Protein AF-A0A0R3QEK4-F1 (afdb_monomer)

InterPro domains:
  IPR036188 FAD/NAD(P)-binding domain superfamily [G3DSA:3.50.50.60] (6-185)

Secondary structure (DSSP, 8-state):
----PPPTTEEEEEE--SHHHHHHHHHHHHHHHTTSS-TTTEEEEEE-SSSSS-GGG-EEE-TTS-EEESS-------S-HHHHHHHHHH-S-----B---EEE-HHHH--SSGGGGEEESSGGGGGGGS-HHHHHHHHHHHHHTTT-----SSHHHHHHHHH-HHHIIIIIHHHHHHHH-----S-------TTS----------S-TTTS-STTTTTTSPP--HHHHHHHTT--HHHHHHHHHH---B--

Foldseek 3Di:
DPQPDQAAAAEAEAEAQAPVVVVVVVVVVVCCVVVSDPPRRYDYHYDYPDPDGHVQQDWDAAPVGDIGHSDDDAFFDDPDVVVVVVVCVPDVDDDWDFDFDWDFQCVQQVDPPRVLRIATPPVLLRLLSGDPVLSVQQLVQQVVLPPDDQDDDFQLSNCCSHRNPSCSVRPVQVVQVVLQPPPPPDDPPPPRDPPDPDDDDRSRDPDHRNRHHCVVCPPVDDHRPSVSSVVSHPDDPVVVVVVVVVDTDMGD

Sequence (252 aa):
MSSVKVDKGFRLVIIGAGPTAFGMLHRIYSLIAEGIISKEDIQIIVLEKEDEVGGLARSVTDEKGFTWDLGVHVLGVSKYPEFEKVINSVVNKWNKVRRSAKADLAHLFKSDNSCSNYVPYPVQHSIPYFPPSIRQKCINELKDLQGLPVNCSNFAEYSANIFGNTLLDIFIRPYNRKSQETVYTSAANVVIGKESGITVFVSVWTVELEEMNAFWAWNRIPNIDLSSIELHCGRSRQELESDLRSSMACFR

Organism: NCBI:txid42155

Structure (mmCIF, N/CA/C/O backbone):
data_AF-A0A0R3QEK4-F1
#
_entry.id   AF-A0A0R3QEK4-F1
#
loop_
_atom_site.group_PDB
_atom_site.id
_atom_site.type_symbol
_atom_site.label_atom_id
_atom_site.label_alt_id
_atom_site.label_comp_id
_atom_site.label_asym_id
_atom_site.label_entity_id
_atom_site.label_seq_id
_atom_site.pdbx_PDB_ins_code
_atom_site.Cartn_x
_atom_site.Cartn_y
_atom_site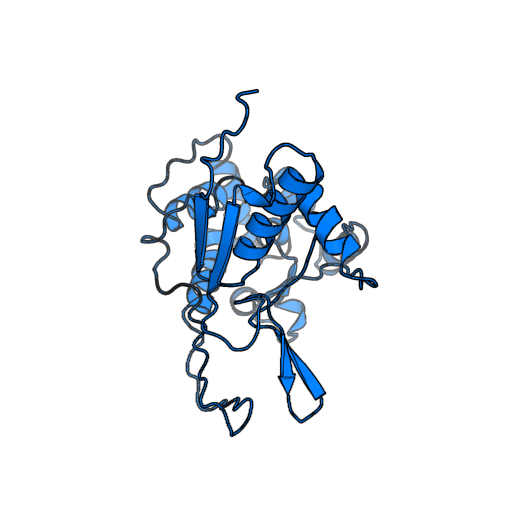.Cartn_z
_atom_site.occupancy
_atom_site.B_iso_or_equiv
_atom_site.auth_seq_id
_atom_site.auth_comp_id
_atom_site.auth_asym_id
_atom_site.auth_atom_id
_atom_site.pdbx_PDB_model_num
ATOM 1 N N . MET A 1 1 ? -1.175 22.839 28.053 1.00 44.53 1 MET A N 1
ATOM 2 C CA . MET A 1 1 ? -2.085 21.853 27.433 1.00 44.53 1 MET A CA 1
ATOM 3 C C . MET A 1 1 ? -3.489 22.208 27.879 1.00 44.53 1 MET A C 1
ATOM 5 O O . MET A 1 1 ? -3.708 22.279 29.081 1.00 44.53 1 MET A O 1
ATOM 9 N N . SER A 1 2 ? -4.394 22.546 26.960 1.00 48.12 2 SER A N 1
ATOM 10 C CA . SER A 1 2 ? -5.804 22.749 27.309 1.00 48.12 2 SER A CA 1
ATOM 11 C C . SER A 1 2 ? -6.338 21.444 27.896 1.00 48.12 2 SER A C 1
ATOM 13 O O . SER A 1 2 ? -6.226 20.406 2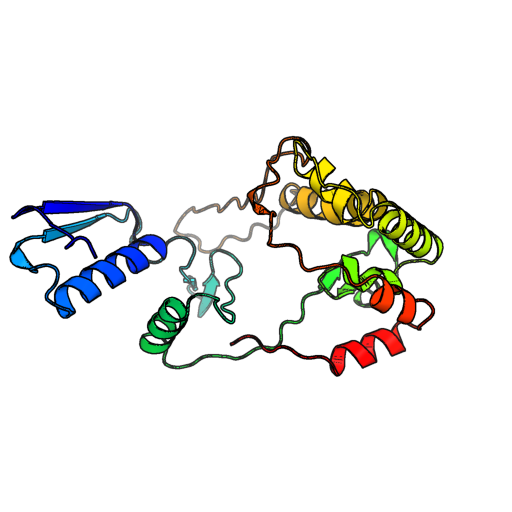7.243 1.00 48.12 2 SER A O 1
ATOM 15 N N . SER A 1 3 ? -6.861 21.472 29.123 1.00 61.31 3 SER A N 1
ATOM 16 C CA . SER A 1 3 ? -7.553 20.313 29.678 1.00 61.31 3 SER A CA 1
ATOM 17 C C . SER A 1 3 ? -8.715 19.975 28.750 1.00 61.31 3 SER A C 1
ATOM 19 O O . SER A 1 3 ? -9.532 20.838 28.431 1.00 61.31 3 SER A O 1
ATOM 21 N N . VAL A 1 4 ? -8.740 18.743 28.244 1.00 66.38 4 VAL A N 1
ATOM 22 C CA . VAL A 1 4 ? -9.884 18.239 27.484 1.00 66.38 4 VAL A CA 1
ATOM 23 C C . VAL A 1 4 ? -11.070 18.269 28.443 1.00 66.38 4 VAL A C 1
ATOM 25 O O . VAL A 1 4 ? -11.090 17.524 29.417 1.00 66.38 4 VAL A O 1
ATOM 28 N N . LYS A 1 5 ? -12.010 19.189 28.223 1.00 70.44 5 LYS A N 1
ATOM 29 C CA . LYS A 1 5 ? -13.249 19.269 28.996 1.00 70.44 5 LYS A CA 1
ATOM 30 C C . LYS A 1 5 ? -14.316 18.497 28.237 1.00 70.44 5 LYS A C 1
ATOM 32 O O . LYS A 1 5 ? -14.636 18.853 27.108 1.00 70.44 5 LYS A O 1
ATOM 37 N N . VAL A 1 6 ? -14.820 17.438 28.854 1.00 75.75 6 VAL A N 1
ATOM 38 C CA . VAL A 1 6 ? -15.997 16.708 28.384 1.00 75.75 6 VAL A CA 1
ATOM 39 C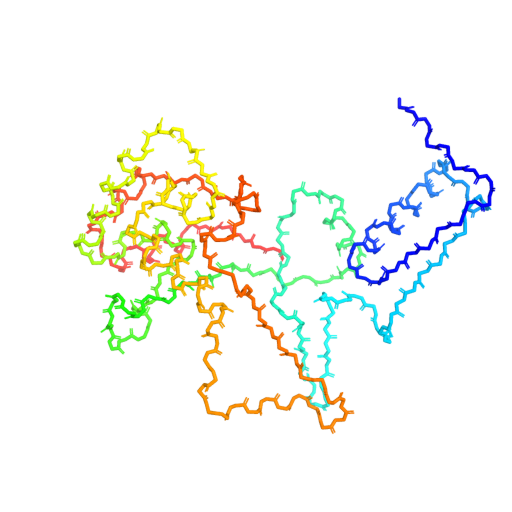 C . VAL A 1 6 ? -17.153 17.127 29.281 1.00 75.75 6 VAL A C 1
ATOM 41 O O . VAL A 1 6 ? -17.014 17.111 30.504 1.00 75.75 6 VAL A O 1
ATOM 44 N N . ASP A 1 7 ? -18.259 17.561 28.684 1.00 81.25 7 ASP A N 1
ATOM 45 C CA . ASP A 1 7 ? -19.457 17.908 29.444 1.00 81.25 7 ASP A CA 1
ATOM 46 C C . ASP A 1 7 ? -20.027 16.660 30.126 1.00 81.25 7 ASP A C 1
ATOM 48 O O . ASP A 1 7 ? -20.001 15.563 29.565 1.00 81.25 7 ASP A O 1
ATOM 52 N N . LYS A 1 8 ? -20.568 16.817 31.337 1.00 79.44 8 LYS A N 1
ATOM 53 C CA . LYS A 1 8 ? -21.165 15.694 32.068 1.00 79.44 8 LYS A CA 1
ATOM 54 C C . LYS A 1 8 ? -22.301 15.064 31.266 1.00 79.44 8 LYS A C 1
ATOM 56 O O . LYS A 1 8 ? -23.247 15.751 30.880 1.00 79.44 8 LYS A O 1
ATOM 61 N N . GLY A 1 9 ? -22.236 13.748 31.077 1.00 82.62 9 GLY A N 1
ATOM 62 C CA . GLY A 1 9 ? -23.232 12.997 30.315 1.00 82.62 9 GLY A CA 1
ATOM 63 C C . GLY A 1 9 ? -23.089 13.155 28.801 1.00 82.62 9 GLY A C 1
ATOM 64 O O . GLY A 1 9 ? -24.075 12.979 28.078 1.00 82.62 9 GLY A O 1
ATOM 65 N N . PHE A 1 10 ? -21.890 13.490 28.314 1.00 91.44 10 PHE A N 1
ATOM 66 C CA . PHE A 1 10 ? -21.585 13.549 26.890 1.00 91.44 10 PHE A CA 1
ATOM 67 C C . PHE A 1 10 ? -21.863 12.198 26.230 1.00 91.44 10 PHE A C 1
ATOM 69 O O . PHE A 1 10 ? -21.391 11.153 26.683 1.00 91.44 10 PHE A O 1
ATOM 76 N N . ARG A 1 11 ? -22.629 12.212 25.137 1.00 94.06 11 ARG A N 1
ATOM 77 C CA . ARG A 1 11 ? -22.993 11.001 24.398 1.00 94.06 11 ARG A CA 1
ATOM 78 C C . ARG A 1 11 ? -22.229 10.958 23.091 1.00 94.06 11 ARG A C 1
ATOM 80 O O . ARG A 1 11 ? -22.417 11.814 22.230 1.00 94.06 11 ARG A O 1
ATOM 87 N N . LEU A 1 12 ? -21.402 9.934 22.940 1.00 94.12 12 LEU A N 1
ATOM 88 C CA . LEU A 1 12 ? -20.651 9.668 21.728 1.00 94.12 12 LEU A CA 1
ATOM 89 C C . LEU A 1 12 ? -21.261 8.470 21.005 1.00 94.12 12 LEU A C 1
ATOM 91 O O . LEU A 1 12 ? -21.286 7.362 21.538 1.00 94.12 12 LEU A O 1
ATOM 95 N N . VAL A 1 13 ? -21.710 8.695 19.775 1.00 97.19 13 VAL A N 1
ATOM 96 C CA . VAL A 1 13 ? -22.120 7.624 18.865 1.00 97.19 13 VAL A CA 1
ATOM 97 C C . VAL A 1 13 ? -21.028 7.439 17.820 1.00 97.19 13 VAL A C 1
ATOM 99 O O . VAL A 1 13 ? -20.684 8.379 17.105 1.00 97.19 13 VAL A O 1
ATOM 102 N N . ILE A 1 14 ? -20.483 6.230 17.742 1.00 97.38 14 ILE A N 1
ATOM 103 C CA . ILE A 1 14 ? -19.493 5.817 16.746 1.00 97.38 14 ILE A CA 1
ATOM 104 C C . ILE A 1 14 ? -20.204 4.908 15.747 1.00 97.38 14 ILE A C 1
ATOM 106 O O . ILE A 1 14 ? -20.797 3.907 16.141 1.00 97.38 14 ILE A O 1
ATOM 110 N N . ILE A 1 15 ? -20.157 5.260 14.464 1.00 97.69 15 ILE A N 1
ATOM 111 C CA . ILE A 1 15 ? -20.754 4.465 13.385 1.00 97.69 15 ILE A CA 1
ATOM 112 C C . ILE A 1 15 ? -19.629 3.735 12.647 1.00 97.69 15 ILE A C 1
ATOM 114 O O . ILE A 1 15 ? -18.711 4.366 12.124 1.00 97.69 15 ILE A O 1
ATOM 118 N N . GLY A 1 16 ? -19.724 2.410 12.612 1.00 97.50 16 GLY A N 1
ATOM 119 C CA . GLY A 1 16 ? -18.705 1.477 12.148 1.00 97.50 16 GLY A CA 1
ATOM 120 C C . GLY A 1 16 ? -17.784 1.003 13.275 1.00 97.50 16 GLY A C 1
ATOM 121 O O . GLY A 1 16 ? -17.399 1.771 14.155 1.00 97.50 16 GLY A O 1
ATOM 122 N N . ALA A 1 17 ? -17.381 -0.263 13.212 1.00 96.94 17 ALA A N 1
ATOM 123 C CA . ALA A 1 17 ? -16.454 -0.930 14.124 1.00 96.94 17 ALA A CA 1
ATOM 124 C C . ALA A 1 17 ? -15.180 -1.404 13.394 1.00 96.94 17 ALA A C 1
ATOM 126 O O . ALA A 1 17 ? -14.657 -2.487 13.647 1.00 96.94 17 ALA A O 1
ATOM 127 N N . GLY A 1 18 ? -14.668 -0.594 12.462 1.00 96.31 18 GLY A N 1
ATOM 128 C CA . GLY A 1 18 ? -13.375 -0.818 11.802 1.00 96.31 18 GLY A CA 1
ATOM 129 C C . GLY A 1 18 ? -12.170 -0.285 12.601 1.00 96.31 18 GLY A C 1
ATOM 130 O O . GLY A 1 18 ? -12.341 0.279 13.687 1.00 96.31 18 GLY A O 1
ATOM 131 N N . PRO A 1 19 ? -10.938 -0.371 12.056 1.00 94.62 19 PRO A N 1
ATOM 132 C CA . PRO A 1 19 ? -9.716 0.070 12.738 1.00 94.62 19 PRO A CA 1
ATOM 133 C C . PRO A 1 19 ? -9.763 1.518 13.244 1.00 94.62 19 PRO A C 1
ATOM 135 O O . PRO A 1 19 ? -9.240 1.819 14.314 1.00 94.62 19 PRO A O 1
ATOM 138 N N . THR A 1 20 ? -10.438 2.415 12.519 1.00 96.06 20 THR A N 1
ATOM 139 C CA . THR A 1 20 ? -10.624 3.814 12.933 1.00 96.06 20 THR A CA 1
ATOM 140 C C . THR A 1 20 ? -11.417 3.933 14.235 1.00 96.06 20 THR A C 1
ATOM 142 O O . THR A 1 20 ? -11.022 4.682 15.129 1.00 96.06 20 THR A O 1
ATOM 145 N N . ALA A 1 21 ? -12.509 3.173 14.368 1.00 96.81 21 ALA A N 1
ATOM 146 C CA . ALA A 1 21 ? -13.333 3.164 15.572 1.00 96.81 21 ALA A CA 1
ATOM 147 C C . ALA A 1 21 ? -12.552 2.604 16.764 1.00 96.81 21 ALA A C 1
ATOM 149 O O . ALA A 1 21 ? -12.542 3.213 17.831 1.00 96.81 21 ALA A O 1
ATOM 150 N N . PHE A 1 22 ? -11.810 1.512 16.564 1.00 94.56 22 PHE A N 1
ATOM 151 C CA . PHE A 1 22 ? -10.938 0.965 17.603 1.00 94.56 22 PHE A CA 1
ATOM 152 C C . PHE A 1 22 ? -9.817 1.924 18.006 1.00 94.56 22 PHE A C 1
ATOM 154 O O . PHE A 1 22 ? -9.511 2.019 19.190 1.00 94.56 22 PHE A O 1
ATOM 161 N N . GLY A 1 23 ? -9.253 2.693 17.071 1.00 94.81 23 GLY A N 1
ATOM 162 C CA . GLY A 1 23 ? -8.293 3.752 17.392 1.00 94.81 23 GLY A CA 1
ATOM 163 C C . GLY A 1 23 ? -8.897 4.850 18.274 1.00 94.81 23 GLY A C 1
ATOM 164 O O . GLY A 1 23 ? -8.282 5.264 19.260 1.00 94.81 23 GLY A O 1
ATOM 165 N N . MET A 1 24 ? -10.123 5.288 17.965 1.00 94.94 24 MET A N 1
ATOM 166 C CA . MET A 1 24 ? -10.861 6.257 18.783 1.00 94.94 24 MET A CA 1
ATOM 167 C C . MET A 1 24 ? -11.163 5.700 20.177 1.00 94.94 24 MET A C 1
ATOM 169 O O . MET A 1 24 ? -10.852 6.351 21.175 1.00 94.94 24 MET A O 1
ATOM 173 N N . LEU A 1 25 ? -11.727 4.492 20.252 1.00 95.19 25 LEU A N 1
ATOM 174 C CA . LEU A 1 25 ? -12.046 3.821 21.511 1.00 95.19 25 LEU A CA 1
ATOM 175 C C . LEU A 1 25 ? -10.794 3.646 22.364 1.00 95.19 25 LEU A C 1
ATOM 177 O O . LEU A 1 25 ? -10.804 4.032 23.530 1.00 95.19 25 LEU A O 1
ATOM 181 N N . HIS A 1 26 ? -9.704 3.147 21.775 1.00 94.50 26 HIS A N 1
ATOM 182 C CA . HIS A 1 26 ? -8.425 3.002 22.459 1.00 94.50 26 HIS A CA 1
ATOM 183 C C . HIS A 1 26 ? -8.005 4.325 23.103 1.00 94.50 26 HIS A C 1
ATOM 185 O O . HIS A 1 26 ? -7.740 4.360 24.302 1.00 94.50 26 HIS A O 1
ATOM 191 N N . ARG A 1 27 ? -8.034 5.435 22.351 1.00 94.06 27 ARG A N 1
ATOM 192 C CA . ARG A 1 27 ? -7.655 6.744 22.894 1.00 94.06 27 ARG A CA 1
ATOM 193 C C . ARG A 1 27 ? -8.577 7.206 24.022 1.00 94.06 27 ARG A C 1
ATOM 195 O O . ARG A 1 27 ? -8.074 7.721 25.017 1.00 94.06 27 ARG A O 1
ATOM 202 N N . ILE A 1 28 ? -9.891 7.034 23.888 1.00 93.69 28 ILE A N 1
ATOM 203 C CA . ILE A 1 28 ? -10.850 7.415 24.935 1.00 93.69 28 ILE A CA 1
ATOM 204 C C . ILE A 1 28 ? -10.594 6.609 26.211 1.00 93.69 28 ILE A C 1
ATOM 206 O O . ILE A 1 28 ? -10.474 7.192 27.286 1.00 93.69 28 ILE A O 1
ATOM 210 N N . TYR A 1 29 ? -10.436 5.290 26.101 1.00 94.00 29 TYR A N 1
ATOM 211 C CA . TYR A 1 29 ? -10.148 4.442 27.255 1.00 94.00 29 TYR A CA 1
ATOM 212 C C . TYR A 1 29 ? -8.779 4.737 27.878 1.00 94.00 29 TYR A C 1
ATOM 214 O O . TYR A 1 29 ? -8.669 4.687 29.101 1.00 94.00 29 TYR A O 1
ATOM 222 N N . SER A 1 30 ? -7.763 5.120 27.092 1.00 93.56 30 SER A N 1
ATOM 223 C CA . SER A 1 30 ? -6.494 5.615 27.648 1.00 93.56 30 SER A CA 1
ATOM 224 C C . SER A 1 30 ? -6.699 6.886 28.474 1.00 93.56 30 SER A C 1
ATOM 226 O O . SER A 1 30 ? -6.198 6.970 29.586 1.00 93.56 30 SER A O 1
ATOM 228 N N . LEU A 1 31 ? -7.480 7.853 27.980 1.00 93.38 31 LEU A N 1
ATOM 229 C CA . LEU A 1 31 ? -7.765 9.098 28.708 1.00 93.38 31 LEU A CA 1
ATOM 230 C C . LEU A 1 31 ? -8.562 8.860 29.997 1.00 93.38 31 LEU A C 1
ATOM 232 O O . LEU A 1 31 ? -8.349 9.562 30.985 1.00 93.38 31 LEU A O 1
ATOM 236 N N . ILE A 1 32 ? -9.457 7.868 29.997 1.00 93.50 32 ILE A N 1
ATOM 237 C CA . ILE A 1 32 ? -10.170 7.436 31.205 1.00 93.50 32 ILE A CA 1
ATOM 238 C C . ILE A 1 32 ? -9.195 6.801 32.202 1.00 93.50 32 ILE A C 1
ATOM 240 O O . ILE A 1 32 ? -9.210 7.147 33.380 1.00 93.50 32 ILE A O 1
ATOM 244 N N . ALA A 1 33 ? -8.311 5.912 31.740 1.00 93.38 33 ALA A N 1
ATOM 245 C CA . ALA A 1 33 ? -7.301 5.277 32.587 1.00 93.38 33 ALA A CA 1
ATOM 246 C C . ALA A 1 33 ? -6.284 6.282 33.162 1.00 93.38 33 ALA A C 1
ATOM 248 O O . ALA A 1 33 ? -5.829 6.120 34.291 1.00 93.38 33 ALA A O 1
ATOM 249 N N . GLU A 1 34 ? -5.960 7.337 32.410 1.00 94.56 34 GLU A N 1
ATOM 250 C CA . GLU A 1 34 ? -5.117 8.460 32.843 1.00 94.56 34 GLU A CA 1
ATOM 251 C C . GLU A 1 34 ? -5.845 9.421 33.810 1.00 94.56 34 GLU A C 1
ATOM 253 O O . GLU A 1 34 ? -5.227 10.350 34.329 1.00 94.56 34 GLU A O 1
ATOM 258 N N . GLY A 1 35 ? -7.147 9.230 34.060 1.00 91.94 35 GLY A N 1
ATOM 259 C CA . GLY A 1 35 ? -7.957 10.091 34.930 1.00 91.94 35 GLY A CA 1
ATOM 260 C C . GLY A 1 35 ? -8.277 11.466 34.333 1.00 91.94 35 GLY A C 1
ATOM 261 O O . GLY A 1 35 ? -8.725 12.358 35.051 1.00 91.94 35 GLY A O 1
ATOM 262 N N . ILE A 1 36 ? -8.047 11.656 33.030 1.00 91.56 36 ILE A N 1
ATOM 263 C CA . ILE A 1 36 ? -8.318 12.916 32.319 1.00 91.56 36 ILE A CA 1
ATOM 264 C C . ILE A 1 36 ? -9.817 13.068 32.041 1.00 91.56 36 ILE A C 1
ATOM 266 O O . ILE A 1 36 ? -10.340 14.180 32.083 1.00 91.56 36 ILE A O 1
ATOM 270 N N . ILE A 1 37 ? -10.504 11.958 31.758 1.00 90.50 37 ILE A N 1
ATOM 271 C CA . ILE A 1 37 ? -11.956 11.899 31.548 1.00 90.50 37 ILE A CA 1
ATOM 272 C C . ILE A 1 37 ? -12.539 10.924 32.574 1.00 90.50 37 ILE A C 1
ATOM 274 O O . ILE A 1 37 ? -12.038 9.812 32.722 1.00 90.50 37 ILE A O 1
ATOM 278 N N . SER A 1 38 ? -13.606 11.311 33.272 1.00 89.56 38 SER A N 1
ATOM 279 C CA . SER A 1 38 ? -14.351 10.378 34.121 1.00 89.56 38 SER A CA 1
ATOM 280 C C . SER A 1 38 ? -15.197 9.446 33.251 1.00 89.56 38 SER A C 1
ATOM 282 O O . SER A 1 38 ? -15.821 9.866 32.275 1.00 89.56 38 SER A O 1
ATOM 284 N N . LYS A 1 39 ? -15.230 8.158 33.607 1.00 88.94 39 LYS A N 1
ATOM 285 C CA . LYS A 1 39 ? -16.040 7.154 32.904 1.00 88.94 39 LYS A CA 1
ATOM 286 C C . LYS A 1 39 ? -17.537 7.469 32.996 1.00 88.94 39 LYS A C 1
ATOM 288 O O . LYS A 1 39 ? -18.294 7.101 32.108 1.00 88.94 39 LYS A O 1
ATOM 293 N N . GLU A 1 40 ? -17.952 8.137 34.065 1.00 90.50 40 GLU A N 1
ATOM 294 C CA . GLU A 1 40 ? -19.331 8.539 34.337 1.00 90.50 40 GLU A CA 1
ATOM 295 C C . GLU A 1 40 ? -19.764 9.742 33.486 1.00 90.50 40 GLU A C 1
ATOM 297 O O . GLU A 1 40 ? -20.954 9.917 33.224 1.00 90.50 40 GLU A O 1
ATOM 302 N N . ASP A 1 41 ? -18.807 10.550 33.024 1.00 89.88 41 ASP A N 1
ATOM 303 C CA . ASP A 1 41 ? -19.074 11.751 32.233 1.00 89.88 41 ASP A CA 1
ATOM 304 C C . ASP A 1 41 ? -19.288 11.452 30.740 1.00 89.88 41 ASP A C 1
ATOM 306 O O . ASP A 1 41 ? -19.800 12.313 30.022 1.00 89.88 41 ASP A O 1
ATOM 310 N N . ILE A 1 42 ? -18.954 10.243 30.270 1.00 92.19 42 ILE A N 1
ATOM 311 C CA . ILE A 1 42 ? -19.077 9.844 28.864 1.00 92.19 42 ILE A CA 1
ATOM 312 C C . ILE A 1 42 ? -19.868 8.543 28.683 1.00 92.19 42 ILE A C 1
ATOM 314 O O . ILE A 1 42 ? -19.543 7.493 29.230 1.00 92.19 42 ILE A O 1
ATOM 318 N N . GLN A 1 43 ? -20.881 8.593 27.821 1.00 93.81 43 GLN A N 1
ATOM 319 C CA . GLN A 1 43 ? -21.613 7.424 27.348 1.00 93.81 43 GLN A CA 1
ATOM 320 C C . GLN A 1 43 ? -21.237 7.145 25.892 1.00 93.81 43 GLN A C 1
ATOM 322 O O . GLN A 1 43 ? -21.434 7.997 25.026 1.00 93.81 43 GLN A O 1
ATOM 327 N N . ILE A 1 44 ? -20.720 5.947 25.614 1.00 95.69 44 ILE A N 1
ATOM 328 C CA . ILE A 1 44 ? -20.267 5.550 24.275 1.00 95.69 44 ILE A CA 1
ATOM 329 C C . ILE A 1 44 ? -21.191 4.465 23.728 1.00 95.69 44 ILE A C 1
ATOM 331 O O . ILE A 1 44 ? -21.439 3.463 24.398 1.00 95.69 44 ILE A O 1
ATOM 335 N N . ILE A 1 45 ? -21.672 4.656 22.503 1.00 97.12 45 ILE A N 1
ATOM 336 C CA . ILE A 1 45 ? -22.412 3.655 21.733 1.00 97.12 45 ILE A CA 1
ATOM 337 C C . ILE A 1 45 ? -21.666 3.442 20.420 1.00 97.12 45 ILE A C 1
ATOM 339 O O . ILE A 1 45 ? -21.377 4.402 19.709 1.00 97.12 45 ILE A O 1
ATOM 343 N N . VAL A 1 46 ? -21.366 2.186 20.097 1.00 97.31 46 VAL A N 1
ATOM 344 C CA . VAL A 1 46 ? -20.796 1.793 18.805 1.00 97.31 46 VAL A CA 1
ATOM 345 C C . VAL A 1 46 ? -21.879 1.065 18.025 1.00 97.31 46 VAL A C 1
ATOM 347 O O . VAL A 1 46 ? -22.496 0.140 18.547 1.00 97.31 46 VAL A O 1
ATOM 350 N N . LEU A 1 47 ? -22.122 1.501 16.795 1.00 97.56 47 LEU A N 1
ATOM 351 C CA . LEU A 1 47 ? -23.090 0.908 15.883 1.00 97.56 47 LEU A CA 1
ATOM 352 C C . LEU A 1 47 ? -22.333 0.315 14.702 1.00 97.56 47 LEU A C 1
ATOM 354 O O . LEU A 1 47 ? -21.736 1.053 13.925 1.00 97.56 47 LEU A O 1
ATOM 358 N N . GLU A 1 48 ? -22.366 -1.002 14.563 1.00 97.00 48 GLU A N 1
ATOM 359 C CA . GLU A 1 48 ? -21.866 -1.717 13.392 1.00 97.00 48 GLU A CA 1
ATOM 360 C C . GLU A 1 48 ? -23.060 -2.366 12.694 1.00 97.00 48 GLU A C 1
ATOM 362 O O . GLU A 1 48 ? -23.983 -2.849 13.349 1.00 97.00 48 GLU A O 1
ATOM 367 N N . LYS A 1 49 ? -23.080 -2.285 11.365 1.00 96.69 49 LYS A N 1
ATOM 368 C CA . LYS A 1 49 ? -24.122 -2.895 10.542 1.00 96.69 49 LYS A CA 1
ATOM 369 C C . LYS A 1 49 ? -23.888 -4.399 10.404 1.00 96.69 49 LYS A C 1
ATOM 371 O O . LYS A 1 49 ? -24.850 -5.150 10.295 1.00 96.69 49 LYS A O 1
ATOM 376 N N . GLU A 1 50 ? -22.625 -4.795 10.331 1.00 93.69 50 GLU A N 1
ATOM 377 C CA . GLU A 1 50 ? -22.191 -6.175 10.151 1.00 93.69 50 GLU A CA 1
ATOM 378 C C . GLU A 1 50 ? -22.214 -6.956 11.477 1.00 93.69 50 GLU A C 1
ATOM 380 O O . GLU A 1 50 ? -22.083 -6.380 12.555 1.00 93.69 50 GLU A O 1
ATOM 385 N N . ASP A 1 51 ? -22.315 -8.285 11.403 1.00 91.88 51 ASP A N 1
ATOM 386 C CA . ASP A 1 51 ? -22.294 -9.144 12.600 1.00 91.88 51 ASP A CA 1
ATOM 387 C C . ASP A 1 51 ? -20.897 -9.241 13.242 1.00 91.88 51 ASP A C 1
ATOM 389 O O . ASP A 1 51 ? -20.754 -9.610 14.409 1.00 91.88 51 ASP A O 1
ATOM 393 N N . GLU A 1 52 ? -19.857 -8.883 12.486 1.00 91.00 52 GLU A N 1
ATOM 394 C CA . GLU A 1 52 ? -18.463 -8.931 12.914 1.00 91.00 52 GLU A CA 1
ATOM 395 C C . GLU A 1 52 ? -17.777 -7.569 12.803 1.00 91.00 52 GLU A C 1
ATOM 397 O O . GLU A 1 52 ? -17.939 -6.821 11.834 1.00 91.00 52 GLU A O 1
ATOM 402 N N . VAL A 1 53 ? -16.932 -7.286 13.792 1.00 94.81 53 VAL A N 1
ATOM 403 C CA . VAL A 1 53 ? -16.089 -6.089 13.834 1.00 94.81 53 VAL A CA 1
ATOM 404 C C . VAL A 1 53 ? -14.868 -6.225 12.916 1.00 94.81 53 VAL A C 1
ATOM 406 O O . VAL A 1 53 ? -14.485 -7.314 12.502 1.00 94.81 53 VAL A O 1
ATOM 409 N N . GLY A 1 54 ? -14.207 -5.104 12.627 1.00 92.44 54 GLY A N 1
ATOM 410 C CA . GLY A 1 54 ? -12.968 -5.054 11.842 1.00 92.44 54 GLY A CA 1
ATOM 411 C C . GLY A 1 54 ? -13.130 -4.408 10.467 1.00 92.44 54 GLY A C 1
ATOM 412 O O . GLY A 1 54 ? -12.143 -3.946 9.894 1.00 92.44 54 GLY A O 1
ATOM 413 N N . GLY A 1 55 ? -14.359 -4.269 9.961 1.00 93.25 55 GLY A N 1
ATOM 414 C CA . GLY A 1 55 ? -14.627 -3.639 8.665 1.00 93.25 55 GLY A CA 1
ATOM 415 C C . GLY A 1 55 ? -13.808 -4.286 7.542 1.00 93.25 55 GLY A C 1
ATOM 416 O O . GLY A 1 55 ? -13.748 -5.506 7.442 1.00 93.25 55 GLY A O 1
ATOM 417 N N . LEU A 1 56 ? -13.122 -3.480 6.725 1.00 92.44 56 LEU A N 1
ATOM 418 C CA . LEU A 1 56 ? -12.246 -3.991 5.657 1.00 92.44 56 LEU A CA 1
ATOM 419 C C . LEU A 1 56 ? -10.997 -4.729 6.166 1.00 92.44 56 LEU A C 1
ATOM 421 O O . LEU A 1 56 ? -10.364 -5.420 5.386 1.00 92.44 56 LEU A O 1
ATOM 425 N N . ALA A 1 57 ? -10.650 -4.615 7.449 1.00 93.19 57 ALA A N 1
ATOM 426 C CA . ALA A 1 57 ? -9.506 -5.306 8.043 1.00 93.19 57 ALA A CA 1
ATOM 427 C C . ALA A 1 57 ? -9.887 -6.650 8.695 1.00 93.19 57 ALA A C 1
ATOM 429 O O . ALA A 1 57 ? -9.113 -7.172 9.498 1.00 93.19 57 ALA A O 1
ATOM 430 N N . ARG A 1 58 ? -11.086 -7.181 8.413 1.00 91.50 58 ARG A N 1
ATOM 431 C CA . ARG A 1 58 ? -11.530 -8.488 8.916 1.00 91.50 58 ARG A CA 1
ATOM 432 C C . ARG A 1 58 ? -11.065 -9.636 8.020 1.00 91.50 58 ARG A C 1
ATOM 434 O O . ARG A 1 58 ? -10.806 -9.446 6.827 1.00 91.50 58 ARG A O 1
ATOM 441 N N . SER A 1 59 ? -11.070 -10.826 8.606 1.00 91.69 59 SER A N 1
ATOM 442 C CA . SER A 1 59 ? -10.824 -12.096 7.926 1.00 91.69 59 SER A CA 1
ATOM 443 C C . SER A 1 59 ? -12.044 -13.002 8.072 1.00 91.69 59 SER A C 1
ATOM 445 O O . SER A 1 59 ? -12.691 -12.991 9.113 1.00 91.69 59 SER A O 1
ATOM 447 N N . VAL A 1 60 ? -12.334 -13.814 7.059 1.00 91.56 60 VAL A N 1
ATOM 448 C CA . VAL A 1 60 ? -13.436 -14.787 7.047 1.00 91.56 60 VAL A CA 1
ATOM 449 C C . VAL A 1 60 ? -12.859 -16.172 6.789 1.00 91.56 60 VAL A C 1
ATOM 451 O O . VAL A 1 60 ? -12.103 -16.354 5.838 1.00 91.56 60 VAL A O 1
ATOM 454 N N . THR A 1 61 ? -13.213 -17.154 7.616 1.00 94.00 61 THR A N 1
ATOM 455 C CA . THR A 1 61 ? -12.822 -18.554 7.389 1.00 94.00 61 THR A CA 1
ATOM 456 C C . THR A 1 61 ? -13.981 -19.314 6.762 1.00 94.00 61 THR A C 1
ATOM 458 O O . THR A 1 61 ? -15.084 -19.305 7.302 1.00 94.00 61 THR A O 1
ATOM 461 N N . ASP A 1 62 ? -13.743 -19.952 5.617 1.00 93.25 62 ASP A N 1
ATOM 462 C CA . ASP A 1 62 ? -14.765 -20.735 4.924 1.00 93.25 62 ASP A CA 1
ATOM 463 C C . ASP A 1 62 ? -14.975 -22.129 5.541 1.00 93.25 62 ASP A C 1
ATOM 465 O O . ASP A 1 62 ? -14.207 -22.602 6.380 1.00 93.25 62 ASP A O 1
ATOM 469 N N . GLU A 1 63 ? -16.027 -22.816 5.093 1.00 95.56 63 GLU A N 1
ATOM 470 C CA . GLU A 1 63 ? -16.400 -24.167 5.542 1.00 95.56 63 GLU A CA 1
ATOM 471 C C . GLU A 1 63 ? -15.314 -25.234 5.301 1.00 95.56 63 GLU A C 1
ATOM 473 O O . GLU A 1 63 ? -15.357 -26.313 5.892 1.00 95.56 63 GLU A O 1
ATOM 478 N N . LYS A 1 64 ? -14.330 -24.948 4.438 1.00 96.31 64 LYS A N 1
ATOM 479 C CA . LYS A 1 64 ? -13.199 -25.833 4.129 1.00 96.31 64 LYS A CA 1
ATOM 480 C C . LYS A 1 64 ? -11.954 -25.496 4.952 1.00 96.31 64 LYS A C 1
ATOM 482 O O . LYS A 1 64 ? -10.943 -26.183 4.815 1.00 96.31 64 LYS A O 1
ATOM 487 N N . GLY A 1 65 ? -12.023 -24.479 5.810 1.00 96.25 65 GLY A N 1
ATOM 488 C CA . GLY A 1 65 ? -10.944 -24.062 6.699 1.00 96.25 65 GLY A CA 1
ATOM 489 C C . GLY A 1 65 ? -9.940 -23.093 6.073 1.00 96.25 65 GLY A C 1
ATOM 490 O O . GLY A 1 65 ? -8.875 -22.892 6.657 1.00 96.25 65 GLY A O 1
ATOM 491 N N . PHE A 1 66 ? -10.234 -22.490 4.916 1.00 95.50 66 PHE A N 1
ATOM 492 C CA . PHE A 1 66 ? -9.393 -21.427 4.356 1.00 95.50 66 PHE A CA 1
ATOM 493 C C . PHE A 1 66 ? -9.796 -20.071 4.926 1.00 95.50 66 PHE A C 1
ATOM 495 O O . PHE A 1 66 ? -10.973 -19.719 4.926 1.00 95.50 66 PHE A O 1
ATOM 502 N N . THR A 1 67 ? -8.810 -19.295 5.374 1.00 93.88 67 THR A N 1
ATOM 503 C CA . THR A 1 67 ? -9.010 -17.928 5.867 1.00 93.88 67 THR A CA 1
ATOM 504 C C . THR A 1 67 ? -8.711 -16.912 4.769 1.00 93.88 67 THR A C 1
ATOM 506 O O . THR A 1 67 ? -7.651 -16.952 4.141 1.00 93.88 67 THR A O 1
ATOM 509 N N . TRP A 1 68 ? -9.642 -15.985 4.572 1.00 92.50 68 TRP A N 1
ATOM 510 C CA . TRP A 1 68 ? -9.630 -14.959 3.539 1.00 92.50 68 TRP A CA 1
ATOM 511 C C . TRP A 1 68 ? -9.690 -13.570 4.166 1.00 92.50 68 TRP A C 1
ATOM 513 O O . TRP A 1 68 ? -10.590 -13.289 4.950 1.00 92.50 68 TRP A O 1
ATOM 523 N N . ASP A 1 69 ? -8.789 -12.681 3.767 1.00 90.81 69 ASP A N 1
ATOM 524 C CA . ASP A 1 69 ? -8.873 -11.259 4.108 1.00 90.81 69 ASP A CA 1
ATOM 525 C C . ASP A 1 69 ? -9.639 -10.487 3.027 1.00 90.81 69 ASP A C 1
ATOM 527 O O . ASP A 1 69 ? -9.627 -10.852 1.845 1.00 90.81 69 ASP A O 1
ATOM 531 N N . LEU A 1 70 ? -10.252 -9.361 3.403 1.00 87.44 70 LEU A N 1
ATOM 532 C CA . LEU A 1 70 ? -10.886 -8.434 2.456 1.00 87.44 70 LEU A CA 1
ATOM 533 C C . LEU A 1 70 ? -9.849 -7.529 1.767 1.00 87.44 70 LEU A C 1
ATOM 535 O O . LEU A 1 70 ? -9.841 -6.309 1.924 1.00 87.44 70 LEU A O 1
ATOM 539 N N . GLY A 1 71 ? -8.952 -8.148 1.001 1.00 80.69 71 GLY A N 1
ATOM 540 C CA . GLY A 1 71 ? -7.784 -7.511 0.392 1.00 80.69 71 GLY A CA 1
ATOM 541 C C . GLY A 1 71 ? -6.480 -7.936 1.066 1.00 80.69 71 GLY A C 1
ATOM 542 O O . GLY A 1 71 ? -6.466 -8.747 1.985 1.00 80.69 71 GLY A O 1
ATOM 543 N N . VAL A 1 72 ? -5.353 -7.405 0.591 1.00 80.56 72 VAL A N 1
ATOM 544 C CA . VAL A 1 72 ? -4.034 -7.779 1.121 1.00 80.56 72 VAL A CA 1
ATOM 545 C C . VAL A 1 72 ? -3.669 -6.877 2.297 1.00 80.56 72 VAL A C 1
ATOM 547 O O . VAL A 1 72 ? -3.341 -5.705 2.103 1.00 80.56 72 VAL A O 1
ATOM 550 N N . HIS A 1 73 ? -3.660 -7.439 3.505 1.00 87.19 73 HIS A N 1
ATOM 551 C CA . HIS A 1 73 ? -3.236 -6.750 4.720 1.00 87.19 73 HIS A CA 1
ATOM 552 C C . HIS A 1 73 ? -1.852 -7.236 5.154 1.00 87.19 73 HIS A C 1
ATOM 554 O O . HIS A 1 73 ? -1.634 -8.411 5.429 1.00 87.19 73 HIS A O 1
ATOM 560 N N . VAL A 1 74 ? -0.890 -6.316 5.215 1.00 86.06 74 VAL A N 1
ATOM 561 C CA . VAL A 1 74 ? 0.451 -6.575 5.754 1.00 86.06 74 VAL A CA 1
ATOM 562 C C . VAL A 1 74 ? 0.794 -5.432 6.690 1.00 86.06 74 VAL A C 1
ATOM 564 O O . VAL A 1 74 ? 0.730 -4.265 6.294 1.00 86.06 74 VAL A O 1
ATOM 567 N N . LEU A 1 75 ? 1.166 -5.755 7.927 1.00 85.00 75 LEU A N 1
ATOM 568 C CA . LEU A 1 75 ? 1.665 -4.757 8.859 1.00 85.00 75 LEU A CA 1
ATOM 569 C C . LEU A 1 75 ? 3.169 -4.591 8.683 1.00 85.00 75 LEU A C 1
ATOM 571 O O . LEU A 1 75 ? 3.914 -5.532 8.440 1.00 85.00 75 LEU A O 1
ATOM 575 N N . GLY A 1 76 ? 3.612 -3.344 8.748 1.00 77.69 76 GLY A N 1
ATOM 576 C CA . GLY A 1 76 ? 5.021 -3.007 8.709 1.00 77.69 76 GLY A CA 1
ATOM 577 C C . GLY A 1 76 ? 5.453 -2.238 9.932 1.00 77.69 76 GLY A C 1
ATOM 578 O O . GLY A 1 76 ? 4.692 -2.072 10.882 1.00 77.69 76 GLY A O 1
ATOM 579 N N . VAL A 1 77 ? 6.679 -1.723 9.874 1.00 77.06 77 VAL A N 1
ATOM 580 C CA . VAL A 1 77 ? 7.101 -0.694 10.823 1.00 77.06 77 VAL A CA 1
ATOM 581 C C . VAL A 1 77 ? 6.199 0.518 10.622 1.00 77.06 77 VAL A C 1
ATOM 583 O O . VAL A 1 77 ? 6.089 1.051 9.514 1.00 77.06 77 VAL A O 1
ATOM 586 N N . SER A 1 78 ? 5.527 0.930 11.687 1.00 83.75 78 SER A N 1
ATOM 587 C CA . SER A 1 78 ? 4.652 2.089 11.679 1.00 83.75 78 SER A CA 1
ATOM 588 C C . SER A 1 78 ? 5.426 3.309 12.152 1.00 83.75 78 SER A C 1
ATOM 590 O O . SER A 1 78 ? 6.167 3.269 13.129 1.00 83.75 78 SER A O 1
ATOM 592 N N . LYS A 1 79 ? 5.182 4.454 11.511 1.00 85.06 79 LYS A N 1
ATOM 593 C CA . LYS A 1 79 ? 5.658 5.753 12.013 1.00 85.06 79 LYS A CA 1
ATOM 594 C C . LYS A 1 79 ? 4.939 6.204 13.292 1.00 85.06 79 LYS A C 1
ATOM 596 O O . LYS A 1 79 ? 5.282 7.242 13.848 1.00 85.06 79 LYS A O 1
ATOM 601 N N . TYR A 1 80 ? 3.925 5.455 13.727 1.00 89.00 80 TYR A N 1
ATOM 602 C CA . TYR A 1 80 ? 3.151 5.703 14.935 1.00 89.00 80 TYR A CA 1
ATOM 603 C C . TYR A 1 80 ? 3.455 4.602 15.961 1.00 89.00 80 TYR A C 1
ATOM 605 O O . TYR A 1 80 ? 2.845 3.533 15.892 1.00 89.00 80 TYR A O 1
ATOM 613 N N . PRO A 1 81 ? 4.362 4.844 16.926 1.00 90.44 81 PRO A N 1
ATOM 614 C CA . PRO A 1 81 ? 4.746 3.839 17.919 1.00 90.44 81 PRO A CA 1
ATOM 615 C C . PRO A 1 81 ? 3.563 3.309 18.730 1.00 90.44 81 PRO A C 1
ATOM 617 O O . PRO A 1 81 ? 3.524 2.130 19.067 1.00 90.44 81 PRO A O 1
ATOM 620 N N . GLU A 1 82 ? 2.568 4.161 18.993 1.00 90.19 82 GLU A N 1
ATOM 621 C CA . GLU A 1 82 ? 1.358 3.764 19.714 1.00 90.19 82 GLU A CA 1
ATOM 622 C C . GLU A 1 82 ? 0.570 2.689 18.959 1.00 90.19 82 GLU A C 1
ATOM 624 O O . GLU A 1 82 ? 0.106 1.730 19.563 1.00 90.19 82 GLU A O 1
ATOM 629 N N . PHE A 1 83 ? 0.490 2.780 17.627 1.00 91.25 83 PHE A N 1
ATOM 630 C CA . PHE A 1 83 ? -0.148 1.742 16.819 1.00 91.25 83 PHE A CA 1
ATOM 631 C C . PHE A 1 83 ? 0.578 0.400 16.965 1.00 91.25 83 PHE A C 1
ATOM 633 O O . PHE A 1 83 ? -0.068 -0.620 17.192 1.00 91.25 83 PHE A O 1
ATOM 640 N N . GLU A 1 84 ? 1.917 0.390 16.895 1.00 89.94 84 GLU A N 1
ATOM 641 C CA . GLU A 1 84 ? 2.679 -0.848 17.105 1.00 89.94 84 GLU A CA 1
ATOM 642 C C . GLU A 1 84 ? 2.462 -1.405 18.509 1.00 89.94 84 GLU A C 1
ATOM 644 O O . GLU A 1 84 ? 2.303 -2.612 18.671 1.00 89.94 84 GLU A O 1
ATOM 649 N N . LYS A 1 85 ? 2.457 -0.544 19.527 1.00 90.50 85 LYS A N 1
ATOM 650 C CA . LYS A 1 85 ? 2.261 -0.954 20.916 1.00 90.50 85 LYS A CA 1
ATOM 651 C C . LYS A 1 85 ? 0.906 -1.632 21.111 1.00 90.50 85 LYS A C 1
ATOM 653 O O . LYS A 1 85 ? 0.860 -2.702 21.709 1.00 90.50 85 LYS A O 1
ATOM 658 N N . VAL A 1 86 ? -0.165 -1.041 20.581 1.00 91.88 86 VAL A N 1
ATOM 659 C CA . VAL A 1 86 ? -1.523 -1.598 20.663 1.00 91.88 86 VAL A CA 1
ATOM 660 C C . VAL A 1 86 ? -1.617 -2.923 19.922 1.00 91.88 86 VAL A C 1
ATOM 662 O O . VAL A 1 86 ? -2.089 -3.909 20.469 1.00 91.88 86 VAL A O 1
ATOM 665 N N . ILE A 1 87 ? -1.126 -2.985 18.688 1.00 90.94 87 ILE A N 1
ATOM 666 C CA . ILE A 1 87 ? -1.204 -4.208 17.887 1.00 90.94 87 ILE A CA 1
ATOM 667 C C . ILE A 1 87 ? -0.391 -5.353 18.517 1.00 90.94 87 ILE A C 1
ATOM 669 O O . ILE A 1 87 ? -0.844 -6.497 18.545 1.00 90.94 87 ILE A O 1
ATOM 673 N N . ASN A 1 88 ? 0.780 -5.058 19.083 1.00 90.50 88 ASN A N 1
ATOM 674 C CA . ASN A 1 88 ? 1.602 -6.059 19.765 1.00 90.50 88 ASN A CA 1
ATOM 675 C C . ASN A 1 88 ? 1.066 -6.462 21.145 1.00 90.50 88 ASN A C 1
ATOM 677 O O . ASN A 1 88 ? 1.477 -7.502 21.651 1.00 90.50 88 ASN A O 1
ATOM 681 N N . SER A 1 89 ? 0.180 -5.677 21.767 1.00 91.62 89 SER A N 1
ATOM 682 C CA . SER A 1 89 ? -0.457 -6.081 23.027 1.00 91.62 89 SER A CA 1
ATOM 683 C C . SER A 1 89 ? -1.617 -7.054 22.816 1.00 91.62 89 SER A C 1
ATOM 685 O O . SER A 1 89 ? -1.947 -7.799 23.736 1.00 91.62 89 SER A O 1
ATOM 687 N N . VAL A 1 90 ? -2.217 -7.068 21.619 1.00 91.25 90 VAL A N 1
ATOM 688 C CA . VAL A 1 90 ? -3.368 -7.926 21.290 1.00 91.25 90 VAL A CA 1
ATOM 689 C C . VAL A 1 90 ? -2.996 -9.168 20.475 1.00 91.25 90 VAL A C 1
ATOM 691 O O . VAL A 1 90 ? -3.707 -10.168 20.535 1.00 91.25 90 VAL A O 1
ATOM 694 N N . VAL A 1 91 ? -1.885 -9.144 19.729 1.00 91.38 91 VAL A N 1
ATOM 695 C CA . VAL A 1 91 ? -1.417 -10.285 18.924 1.00 91.38 91 VAL A CA 1
ATOM 696 C C . VAL A 1 91 ? -0.203 -10.942 19.572 1.00 91.38 91 VAL A C 1
ATOM 698 O O . VAL A 1 91 ? 0.880 -10.367 19.645 1.00 91.38 91 VAL A O 1
ATOM 701 N N . ASN A 1 92 ? -0.369 -12.205 19.968 1.00 90.44 92 ASN A N 1
ATOM 702 C CA . ASN A 1 92 ? 0.660 -12.974 20.676 1.00 90.44 92 ASN A CA 1
ATOM 703 C C . ASN A 1 92 ? 1.820 -13.442 19.782 1.00 90.44 92 ASN A C 1
ATOM 705 O O . ASN A 1 92 ? 2.910 -13.727 20.279 1.00 90.44 92 ASN A O 1
ATOM 709 N N . LYS A 1 93 ? 1.592 -13.585 18.471 1.00 92.62 93 LYS A N 1
ATOM 710 C CA . LYS A 1 93 ? 2.580 -14.134 17.535 1.00 92.62 93 LYS A CA 1
ATOM 711 C C . LYS A 1 93 ? 2.513 -13.439 16.181 1.00 92.62 93 LYS A C 1
ATOM 713 O O . LYS A 1 93 ? 1.457 -13.391 15.562 1.00 92.62 93 LYS A O 1
ATOM 718 N N . TRP A 1 94 ? 3.680 -13.013 15.702 1.00 89.44 94 TRP A N 1
ATOM 719 C CA . TRP A 1 94 ? 3.873 -12.409 14.384 1.00 89.44 94 TRP A CA 1
ATOM 720 C C . TRP A 1 94 ? 4.749 -13.280 13.493 1.00 89.44 94 TRP A C 1
ATOM 722 O O . TRP A 1 94 ? 5.773 -13.809 13.937 1.00 89.44 94 TRP A O 1
ATOM 732 N N . ASN A 1 95 ? 4.366 -13.383 12.221 1.00 88.94 95 ASN A N 1
ATOM 733 C CA . ASN A 1 95 ? 5.197 -13.971 11.180 1.00 88.94 95 ASN A CA 1
ATOM 734 C C . ASN A 1 95 ? 5.934 -12.851 10.446 1.00 88.94 95 ASN A C 1
ATOM 736 O O . ASN A 1 95 ? 5.372 -12.195 9.574 1.00 88.94 95 ASN A O 1
ATOM 740 N N . LYS A 1 96 ? 7.216 -12.682 10.770 1.00 84.12 96 LYS A N 1
ATOM 741 C CA . LYS A 1 96 ? 8.057 -11.673 10.126 1.00 84.12 96 LYS A CA 1
ATOM 742 C C . LYS A 1 96 ? 8.480 -12.160 8.751 1.00 84.12 96 LYS A C 1
ATOM 744 O O . LYS A 1 96 ? 9.236 -13.127 8.641 1.00 84.12 96 LYS A O 1
ATOM 749 N N . VAL A 1 97 ? 8.015 -11.483 7.708 1.00 81.62 97 VAL A N 1
ATOM 750 C CA . VAL A 1 97 ? 8.316 -11.843 6.321 1.00 81.62 97 VAL A CA 1
ATOM 751 C C . VAL A 1 97 ? 9.145 -10.769 5.629 1.00 81.62 97 VAL A C 1
ATOM 753 O O . VAL A 1 97 ? 8.958 -9.561 5.801 1.00 81.62 97 VAL A O 1
ATOM 756 N N . ARG A 1 98 ? 10.081 -11.216 4.790 1.00 78.44 98 ARG A N 1
ATOM 757 C CA . ARG A 1 98 ? 10.761 -10.326 3.850 1.00 78.44 98 ARG A CA 1
ATOM 758 C C . ARG A 1 98 ? 9.760 -9.934 2.768 1.00 78.44 98 ARG A C 1
ATOM 760 O O . ARG A 1 98 ? 9.208 -10.806 2.099 1.00 78.44 98 ARG A O 1
ATOM 767 N N . ARG A 1 99 ? 9.581 -8.632 2.530 1.00 78.00 99 ARG A N 1
ATOM 768 C CA . ARG A 1 99 ? 8.804 -8.186 1.369 1.00 78.00 99 ARG A CA 1
ATOM 769 C C . ARG A 1 99 ? 9.542 -8.575 0.096 1.00 78.00 99 ARG A C 1
ATOM 771 O O . ARG A 1 99 ? 10.653 -8.117 -0.156 1.00 78.00 99 ARG A O 1
ATOM 778 N N . SER A 1 100 ? 8.881 -9.391 -0.709 1.00 83.12 100 SER A N 1
ATOM 779 C CA . SER A 1 100 ? 9.281 -9.722 -2.069 1.00 83.12 100 SER A CA 1
ATOM 780 C C . SER A 1 100 ? 8.135 -9.315 -2.982 1.00 83.12 100 SER A C 1
ATOM 782 O O . SER A 1 100 ? 7.201 -10.077 -3.207 1.00 83.12 100 SER A O 1
ATOM 784 N N . ALA A 1 101 ? 8.166 -8.061 -3.426 1.00 85.38 101 ALA A N 1
ATOM 785 C CA . ALA A 1 101 ? 7.178 -7.517 -4.345 1.00 85.38 101 ALA A CA 1
ATOM 786 C C . ALA A 1 101 ? 7.842 -7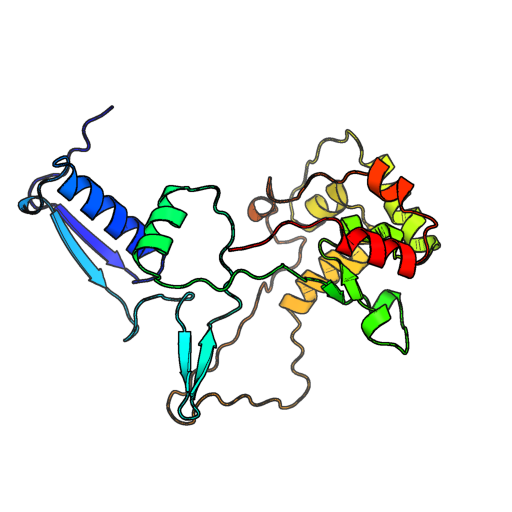.298 -5.704 1.00 85.38 101 ALA A C 1
ATOM 788 O O . ALA A 1 101 ? 8.932 -6.725 -5.781 1.00 85.38 101 ALA A O 1
ATOM 789 N N . LYS A 1 102 ? 7.181 -7.753 -6.767 1.00 89.88 102 LYS A N 1
ATOM 790 C CA . LYS A 1 102 ? 7.630 -7.576 -8.145 1.00 89.88 102 LYS A CA 1
ATOM 791 C C . LYS A 1 102 ? 6.491 -7.027 -8.995 1.00 89.88 102 LYS A C 1
ATOM 793 O O . LYS A 1 102 ? 5.336 -7.371 -8.766 1.00 89.88 102 LYS A O 1
ATOM 798 N N . ALA A 1 103 ? 6.827 -6.189 -9.964 1.00 90.06 103 ALA A N 1
ATOM 799 C CA . ALA A 1 103 ? 5.908 -5.727 -10.989 1.00 90.06 103 ALA A CA 1
ATOM 800 C C . ALA A 1 103 ? 6.046 -6.598 -12.235 1.00 90.06 103 ALA A C 1
ATOM 802 O O . ALA A 1 103 ? 7.160 -6.911 -12.650 1.00 90.06 103 ALA A O 1
ATOM 803 N N . ASP A 1 104 ? 4.913 -6.976 -12.815 1.00 90.75 104 ASP A N 1
ATOM 804 C CA . ASP A 1 104 ? 4.861 -7.656 -14.103 1.00 90.75 104 ASP A CA 1
ATOM 805 C C . ASP A 1 104 ? 4.967 -6.629 -15.237 1.00 90.75 104 ASP A C 1
ATOM 807 O O . ASP A 1 104 ? 4.119 -5.745 -15.364 1.00 90.75 104 ASP A O 1
ATOM 811 N N . LEU A 1 105 ? 6.010 -6.757 -16.054 1.00 92.25 105 LEU A N 1
ATOM 812 C CA . LEU A 1 105 ? 6.256 -5.954 -17.248 1.00 92.25 105 LEU A CA 1
ATOM 813 C C . LEU A 1 105 ? 6.369 -6.853 -18.491 1.00 92.25 105 LEU A C 1
ATOM 815 O O . LEU A 1 105 ? 7.161 -6.582 -19.396 1.00 92.25 105 LEU A O 1
ATOM 819 N N . ALA A 1 106 ? 5.575 -7.926 -18.571 1.00 90.12 106 ALA A N 1
ATOM 820 C CA . ALA A 1 106 ? 5.570 -8.846 -19.713 1.00 90.12 106 ALA A CA 1
ATOM 821 C C . ALA A 1 106 ? 5.367 -8.150 -21.066 1.00 90.12 106 ALA A C 1
ATOM 823 O O . ALA A 1 106 ? 5.962 -8.562 -22.058 1.00 90.12 106 ALA A O 1
ATOM 824 N N . HIS A 1 107 ? 4.596 -7.060 -21.114 1.00 89.56 107 HIS A N 1
ATOM 825 C CA . HIS A 1 107 ? 4.405 -6.274 -22.337 1.00 89.56 107 HIS A CA 1
ATOM 826 C C . HIS A 1 107 ? 5.711 -5.633 -22.852 1.00 89.56 107 HIS A C 1
ATOM 828 O O . HIS A 1 107 ? 5.851 -5.413 -24.057 1.00 89.56 107 HIS A O 1
ATOM 834 N N . LEU A 1 108 ? 6.661 -5.355 -21.952 1.00 90.75 108 LEU A N 1
ATOM 835 C CA . LEU A 1 108 ? 7.957 -4.750 -22.249 1.00 90.75 108 LEU A CA 1
ATOM 836 C C . LEU A 1 108 ? 9.014 -5.809 -22.582 1.00 90.75 108 LEU A C 1
ATOM 838 O O . LEU A 1 108 ? 9.762 -5.648 -23.543 1.00 90.75 108 LEU A O 1
ATOM 842 N N . PHE A 1 109 ? 9.079 -6.881 -21.788 1.00 90.75 109 PHE A N 1
ATOM 843 C CA . PHE A 1 109 ? 10.121 -7.905 -21.909 1.00 90.75 109 PHE A CA 1
ATOM 844 C C . PHE A 1 109 ? 9.792 -9.017 -22.903 1.00 90.75 109 PHE A C 1
ATOM 846 O O . PHE A 1 109 ? 10.706 -9.521 -23.550 1.00 90.75 109 PHE A O 1
ATOM 853 N N . LYS A 1 110 ? 8.511 -9.395 -23.026 1.00 89.19 110 LYS A N 1
ATOM 854 C CA . LYS A 1 110 ? 8.007 -10.448 -23.925 1.00 89.19 110 LYS A CA 1
ATOM 855 C C . LYS A 1 110 ? 8.837 -11.740 -23.883 1.00 89.19 110 LYS A C 1
ATOM 857 O O . LYS A 1 110 ? 9.072 -12.361 -24.913 1.00 89.19 110 LYS A O 1
ATOM 862 N N . SER A 1 111 ? 9.323 -12.118 -22.702 1.00 87.94 111 SER A N 1
ATOM 863 C CA . SER A 1 111 ? 10.132 -13.322 -22.536 1.00 87.94 111 SER A CA 1
ATOM 864 C C . SER A 1 111 ? 9.247 -14.557 -22.398 1.00 87.94 111 SER A C 1
ATOM 866 O O . SER A 1 111 ? 8.272 -14.530 -21.643 1.00 87.94 111 SER A O 1
ATOM 868 N N . ASP A 1 112 ? 9.651 -15.652 -23.045 1.00 90.56 112 ASP A N 1
ATOM 869 C CA . ASP A 1 112 ? 9.049 -16.980 -22.861 1.00 90.56 112 ASP A CA 1
ATOM 870 C C . ASP A 1 112 ? 9.239 -17.504 -21.427 1.00 90.56 112 ASP A C 1
ATOM 872 O O . ASP A 1 112 ? 8.434 -18.285 -20.921 1.00 90.56 112 ASP A O 1
ATOM 876 N N . ASN A 1 113 ? 10.282 -17.041 -20.727 1.00 89.00 113 ASN A N 1
ATOM 877 C CA . ASN A 1 113 ? 10.451 -17.298 -19.304 1.00 89.00 113 ASN A CA 1
ATOM 878 C C . ASN A 1 113 ? 9.677 -16.251 -18.492 1.00 89.00 113 ASN A C 1
ATOM 880 O O . ASN A 1 113 ? 10.121 -15.109 -18.347 1.00 89.00 113 ASN A O 1
ATOM 884 N N . SER A 1 114 ? 8.551 -16.651 -17.892 1.00 83.12 114 SER A N 1
ATOM 885 C CA . SER A 1 114 ? 7.688 -15.747 -17.120 1.00 83.12 114 SER A CA 1
ATOM 886 C C . SER A 1 114 ? 8.435 -15.003 -16.009 1.00 83.12 114 SER A C 1
ATOM 888 O O . SER A 1 114 ? 8.160 -13.830 -15.775 1.00 83.12 114 SER A O 1
ATOM 890 N N . CYS A 1 115 ? 9.432 -15.622 -15.365 1.00 85.25 115 CYS A N 1
ATOM 891 C CA . CYS A 1 115 ? 10.225 -14.972 -14.317 1.00 85.25 115 CYS A CA 1
ATOM 892 C C . CYS A 1 115 ? 11.009 -13.757 -14.835 1.00 85.25 115 CYS A C 1
ATOM 894 O O . CYS A 1 115 ? 11.212 -12.798 -14.087 1.00 85.25 115 CYS A O 1
ATOM 896 N N . SER A 1 116 ? 11.416 -13.775 -16.106 1.00 88.81 116 SER A N 1
ATOM 897 C CA . SER A 1 116 ? 12.150 -12.688 -16.758 1.00 88.81 116 SER A CA 1
ATOM 898 C C . SER A 1 116 ? 11.264 -11.486 -17.108 1.00 88.81 116 SER A C 1
ATOM 900 O O . SER A 1 116 ? 11.787 -10.405 -17.364 1.00 88.81 116 SER A O 1
ATOM 902 N N . ASN A 1 117 ? 9.940 -11.626 -17.040 1.00 91.00 117 ASN A N 1
ATOM 903 C CA . ASN A 1 117 ? 9.002 -10.524 -17.260 1.00 91.00 117 ASN A CA 1
ATOM 904 C C . ASN A 1 117 ? 8.777 -9.659 -16.011 1.00 91.00 117 ASN A C 1
ATOM 906 O O . ASN A 1 117 ? 8.250 -8.554 -16.112 1.00 91.00 117 ASN A O 1
ATOM 910 N N . TYR A 1 118 ? 9.197 -10.132 -14.836 1.00 92.81 118 TYR A N 1
ATOM 911 C CA . TYR A 1 118 ? 9.026 -9.402 -13.584 1.00 92.81 118 TYR A CA 1
ATOM 912 C C . TYR A 1 118 ? 10.218 -8.508 -13.268 1.00 92.81 118 TYR A C 1
ATOM 914 O O . TYR A 1 118 ? 11.357 -8.896 -13.503 1.00 92.81 118 TYR A O 1
ATOM 922 N N . VAL A 1 119 ? 9.991 -7.372 -12.621 1.00 92.94 119 VAL A N 1
ATOM 923 C CA . VAL A 1 119 ? 11.056 -6.551 -12.026 1.00 92.94 119 VAL A CA 1
ATOM 924 C C . VAL A 1 119 ? 10.771 -6.269 -10.552 1.00 92.94 119 VAL A C 1
ATOM 926 O O . VAL A 1 119 ? 9.606 -6.256 -10.156 1.00 92.94 119 VAL A O 1
ATOM 929 N N . PRO A 1 120 ? 11.790 -6.054 -9.708 1.00 91.94 120 PRO A N 1
ATOM 930 C CA . PRO A 1 120 ? 11.587 -5.650 -8.318 1.00 91.94 120 PRO A CA 1
ATOM 931 C C . PRO A 1 120 ? 10.735 -4.379 -8.184 1.00 91.94 120 PRO A C 1
ATOM 933 O O . PRO A 1 120 ? 10.866 -3.436 -8.966 1.00 91.94 120 PRO A O 1
ATOM 936 N N . TYR A 1 121 ? 9.870 -4.345 -7.171 1.00 87.56 121 TYR A N 1
ATOM 937 C CA . TYR A 1 121 ? 9.172 -3.128 -6.760 1.00 87.56 121 TYR A CA 1
ATOM 938 C C . TYR A 1 121 ? 10.034 -2.350 -5.746 1.00 87.56 121 TYR A C 1
ATOM 940 O O . TYR A 1 121 ? 10.570 -2.975 -4.826 1.00 87.56 121 TYR A O 1
ATOM 948 N N . PRO A 1 122 ? 10.122 -1.010 -5.829 1.00 89.62 122 PRO A N 1
ATOM 949 C CA . PRO A 1 122 ? 9.366 -0.123 -6.715 1.00 89.62 122 PRO A CA 1
ATOM 950 C C . PRO A 1 122 ? 9.995 0.025 -8.114 1.00 89.62 122 PRO A C 1
ATOM 952 O O . PRO A 1 122 ? 11.214 -0.009 -8.272 1.00 89.62 122 PRO A O 1
ATOM 955 N N . VAL A 1 123 ? 9.152 0.168 -9.143 1.00 92.12 123 VAL A N 1
ATOM 956 C CA . VAL A 1 123 ? 9.552 0.003 -10.557 1.00 92.12 123 VAL A CA 1
ATOM 957 C C . VAL A 1 123 ? 10.537 1.066 -11.040 1.00 92.12 123 VAL A C 1
ATOM 959 O O . VAL A 1 123 ? 11.403 0.754 -11.853 1.00 92.12 123 VAL A O 1
ATOM 962 N N . GLN A 1 124 ? 10.484 2.285 -10.505 1.00 91.88 124 GLN A N 1
ATOM 963 C CA . GLN A 1 124 ? 11.433 3.346 -10.850 1.00 91.88 124 GLN A CA 1
ATOM 964 C C . GLN A 1 124 ? 12.891 2.983 -10.520 1.00 91.88 124 GLN A C 1
ATOM 966 O O . GLN A 1 124 ? 13.799 3.424 -11.211 1.00 91.88 124 GLN A O 1
ATOM 971 N N . HIS A 1 125 ? 13.143 2.130 -9.520 1.00 92.06 125 HIS A N 1
ATOM 972 C CA . HIS A 1 125 ? 14.501 1.648 -9.218 1.00 92.06 125 HIS A CA 1
ATOM 973 C C . HIS A 1 125 ? 14.918 0.471 -10.109 1.00 92.06 125 HIS A C 1
ATOM 975 O O . HIS A 1 125 ? 16.082 0.084 -10.136 1.00 92.06 125 HIS A O 1
ATOM 981 N N . SER A 1 126 ? 13.971 -0.089 -10.859 1.00 94.31 126 SER A N 1
ATOM 982 C CA . SER A 1 126 ? 14.188 -1.208 -11.769 1.00 94.31 126 SER A CA 1
ATOM 983 C C . SER A 1 126 ? 14.465 -0.773 -13.210 1.00 94.31 126 SER A C 1
ATOM 985 O O . SER A 1 126 ? 14.592 -1.630 -14.081 1.00 94.31 126 SER A O 1
ATOM 987 N N . ILE A 1 127 ? 14.653 0.527 -13.466 1.00 95.88 127 ILE A N 1
ATOM 988 C CA . ILE A 1 127 ? 15.104 1.063 -14.762 1.00 95.88 127 ILE A CA 1
ATOM 989 C C . ILE A 1 127 ? 16.325 0.315 -15.342 1.00 95.88 127 ILE A C 1
ATOM 991 O O . ILE A 1 127 ? 16.323 0.053 -16.548 1.00 95.88 127 ILE A O 1
ATOM 995 N N . PRO A 1 128 ? 17.333 -0.120 -14.550 1.00 96.00 128 PRO A N 1
ATOM 996 C CA . PRO A 1 128 ? 18.462 -0.888 -15.080 1.00 96.00 128 PRO A CA 1
ATOM 997 C C . PRO A 1 128 ? 18.064 -2.183 -15.804 1.00 96.00 128 PRO A C 1
ATOM 999 O O . PRO A 1 128 ? 18.740 -2.574 -16.759 1.00 96.00 128 PRO A O 1
ATOM 1002 N N . TYR A 1 129 ? 16.945 -2.806 -15.407 1.00 94.94 129 TYR A N 1
ATOM 1003 C CA . TYR A 1 129 ? 16.420 -4.024 -16.027 1.00 94.94 129 TYR A CA 1
ATOM 1004 C C . TYR A 1 129 ? 15.830 -3.775 -17.417 1.00 94.94 129 TYR A C 1
ATOM 1006 O O . TYR A 1 129 ? 15.719 -4.724 -18.187 1.00 94.94 129 TYR A O 1
ATOM 1014 N N . PHE A 1 130 ? 15.409 -2.548 -17.738 1.00 95.62 130 PHE A N 1
ATOM 1015 C CA . PHE A 1 130 ? 14.641 -2.265 -18.951 1.00 95.62 130 PHE A CA 1
ATOM 1016 C C . PHE A 1 130 ? 15.468 -2.450 -20.232 1.00 95.62 130 PHE A C 1
ATOM 1018 O O . PHE A 1 130 ? 16.699 -2.316 -20.207 1.00 95.62 130 PHE A O 1
ATOM 1025 N N . PRO A 1 131 ? 14.806 -2.701 -21.382 1.00 93.81 131 PRO A N 1
ATOM 1026 C CA . PRO A 1 131 ? 15.465 -2.693 -22.682 1.00 93.81 131 PRO A CA 1
ATOM 1027 C C . PRO A 1 131 ? 16.268 -1.398 -22.903 1.00 93.81 131 PRO A C 1
ATOM 1029 O O . PRO A 1 131 ? 15.802 -0.330 -22.496 1.00 93.81 131 PRO A O 1
ATOM 1032 N N . PRO A 1 132 ? 17.436 -1.446 -23.576 1.00 93.69 132 PRO A N 1
ATOM 1033 C CA . PRO A 1 132 ? 18.366 -0.314 -23.634 1.00 93.69 132 PRO A CA 1
ATOM 1034 C C . PRO A 1 132 ? 17.751 1.013 -24.097 1.00 93.69 132 PRO A C 1
ATOM 1036 O O . PRO A 1 132 ? 18.046 2.054 -23.516 1.00 93.69 132 PRO A O 1
ATOM 1039 N N . SER A 1 133 ? 16.870 0.981 -25.100 1.00 94.75 133 SER A N 1
ATOM 1040 C CA . SER A 1 133 ? 16.218 2.184 -25.631 1.00 94.75 133 SER A CA 1
ATOM 1041 C C . SER A 1 133 ? 15.268 2.834 -24.623 1.00 94.75 133 SER A C 1
ATOM 1043 O O . SER A 1 133 ? 15.281 4.051 -24.464 1.00 94.75 133 SER A O 1
ATOM 1045 N N . ILE A 1 134 ? 14.470 2.032 -23.916 1.00 96.75 134 ILE A N 1
ATOM 1046 C CA . ILE A 1 134 ? 13.533 2.501 -22.888 1.00 96.75 134 ILE A CA 1
ATOM 1047 C C . ILE A 1 134 ? 14.294 2.980 -21.657 1.00 96.75 134 ILE A C 1
ATOM 1049 O O . ILE A 1 134 ? 14.018 4.062 -21.148 1.00 96.75 134 ILE A O 1
ATOM 1053 N N . ARG A 1 135 ? 15.317 2.230 -21.237 1.00 96.62 135 ARG A N 1
ATOM 1054 C CA . ARG A 1 135 ? 16.208 2.620 -20.143 1.00 96.62 135 ARG A CA 1
ATOM 1055 C C . ARG A 1 135 ? 16.828 3.997 -20.382 1.00 96.62 135 ARG A C 1
ATOM 1057 O O . ARG A 1 135 ? 16.775 4.840 -19.494 1.00 96.62 135 ARG A O 1
ATOM 1064 N N . GLN A 1 136 ? 17.370 4.241 -21.578 1.00 96.94 136 GLN A N 1
ATOM 1065 C CA . GLN A 1 136 ? 17.985 5.529 -21.904 1.00 96.94 136 GLN A CA 1
ATOM 1066 C C . GLN A 1 136 ? 16.970 6.677 -21.886 1.00 96.94 136 GLN A C 1
ATOM 1068 O O . GLN A 1 136 ? 17.290 7.751 -21.382 1.00 96.94 136 GLN A O 1
ATOM 1073 N N . LYS A 1 137 ? 15.748 6.450 -22.390 1.00 97.75 137 LYS A N 1
ATOM 1074 C CA . LYS A 1 137 ? 14.666 7.443 -22.313 1.00 97.75 137 LYS A CA 1
ATOM 1075 C C . LYS A 1 137 ? 14.330 7.796 -20.868 1.00 97.75 137 LYS A C 1
ATOM 1077 O O . LYS A 1 137 ? 14.359 8.972 -20.533 1.00 97.75 137 LYS A O 1
ATOM 1082 N N . CYS A 1 138 ? 14.112 6.796 -20.009 1.00 97.44 138 CYS A N 1
ATOM 1083 C CA . CYS A 1 138 ? 13.835 7.035 -18.591 1.00 97.44 138 CYS A CA 1
ATOM 1084 C C . CYS A 1 138 ? 14.961 7.826 -17.911 1.00 97.44 138 CYS A C 1
ATOM 1086 O O . CYS A 1 138 ? 14.685 8.756 -17.167 1.00 97.44 138 CYS A O 1
ATOM 1088 N N . ILE A 1 139 ? 16.229 7.486 -18.168 1.00 96.88 139 ILE A N 1
ATOM 1089 C CA . ILE A 1 139 ? 17.372 8.197 -17.573 1.00 96.88 139 ILE A CA 1
ATOM 1090 C C . ILE A 1 139 ? 17.419 9.655 -18.035 1.00 96.88 139 ILE A C 1
ATOM 1092 O O . ILE A 1 139 ? 17.634 10.538 -17.211 1.00 96.88 139 ILE A O 1
ATOM 1096 N N . ASN A 1 140 ? 17.220 9.912 -19.329 1.00 97.19 140 ASN A N 1
ATOM 1097 C CA . ASN A 1 140 ? 17.224 11.274 -19.861 1.00 97.19 140 ASN A CA 1
ATOM 1098 C C . ASN A 1 140 ? 16.076 12.101 -19.268 1.00 97.19 140 ASN A C 1
ATOM 1100 O O . ASN A 1 140 ? 16.321 13.186 -18.759 1.00 97.19 140 ASN A O 1
ATOM 1104 N N . GLU A 1 141 ? 14.859 11.552 -19.235 1.00 97.00 141 GLU A N 1
ATOM 1105 C CA . GLU A 1 141 ? 13.707 12.223 -18.621 1.00 97.00 141 GLU A CA 1
ATOM 1106 C C . GLU A 1 141 ? 13.952 12.521 -17.136 1.00 97.00 141 GLU A C 1
ATOM 1108 O O . GLU A 1 141 ? 13.709 13.634 -16.685 1.00 97.00 141 GLU A O 1
ATOM 1113 N N . LEU A 1 142 ? 14.500 11.570 -16.370 1.00 95.12 142 LEU A N 1
ATOM 1114 C CA . LEU A 1 142 ? 14.828 11.800 -14.960 1.00 95.12 142 LEU A CA 1
ATOM 1115 C C . LEU A 1 142 ? 15.887 12.892 -14.768 1.00 95.12 142 LEU A C 1
ATOM 1117 O O . LEU A 1 142 ? 15.813 13.614 -13.778 1.00 95.12 142 LEU A O 1
ATOM 1121 N N . LYS A 1 143 ? 16.858 13.024 -15.684 1.00 94.94 143 LYS A N 1
ATOM 1122 C CA . LYS A 1 143 ? 17.842 14.121 -15.667 1.00 94.94 143 LYS A CA 1
ATOM 1123 C C . LYS A 1 143 ? 17.179 15.463 -15.927 1.00 94.94 143 LYS A C 1
ATOM 1125 O O . LYS A 1 143 ? 17.424 16.401 -15.176 1.00 94.94 143 LYS A O 1
ATOM 1130 N N . ASP A 1 144 ? 16.326 15.528 -16.943 1.00 94.62 144 AS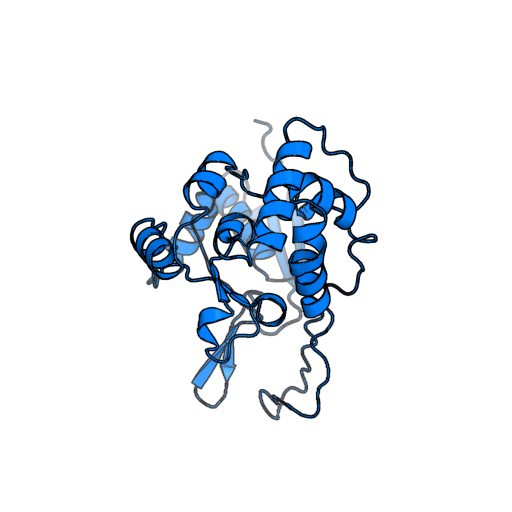P A N 1
ATOM 1131 C CA . ASP A 1 144 ? 15.626 16.753 -17.333 1.00 94.62 144 ASP A CA 1
ATOM 1132 C C . ASP A 1 144 ? 14.679 17.248 -16.227 1.00 94.62 144 ASP A C 1
ATOM 1134 O O . ASP A 1 144 ? 14.456 18.448 -16.089 1.00 94.62 144 ASP A O 1
ATOM 1138 N N . LEU A 1 145 ? 14.160 16.333 -15.402 1.00 92.06 145 LEU A N 1
ATOM 1139 C CA . LEU A 1 145 ? 13.285 16.643 -14.270 1.00 92.06 145 LEU A CA 1
ATOM 1140 C C . LEU A 1 145 ? 14.029 17.097 -12.998 1.00 92.06 145 LEU A C 1
ATOM 1142 O O . LEU A 1 145 ? 13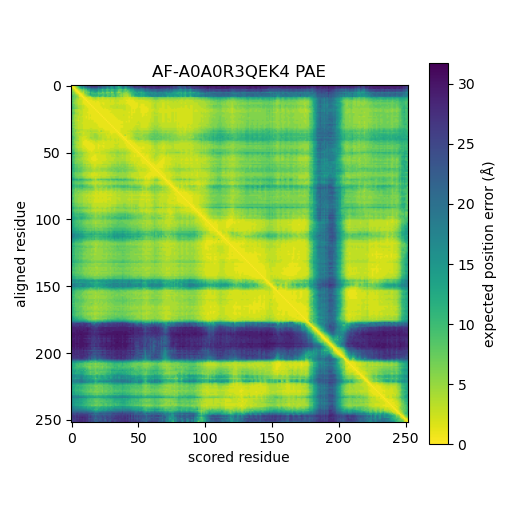.392 17.619 -12.079 1.00 92.06 145 LEU A O 1
ATOM 1146 N N . GLN A 1 146 ? 15.355 16.923 -12.896 1.00 87.81 146 GLN A N 1
ATOM 1147 C CA . GLN A 1 146 ? 16.086 17.274 -11.672 1.00 87.81 146 GLN A CA 1
ATOM 1148 C C . GLN A 1 146 ? 16.025 18.775 -11.372 1.00 87.81 146 GLN A C 1
ATOM 1150 O O . GLN A 1 146 ? 16.387 19.618 -12.187 1.00 87.81 146 GLN A O 1
ATOM 1155 N N . GLY A 1 147 ? 15.615 19.110 -10.146 1.00 80.81 147 GLY A N 1
ATOM 1156 C CA . GLY A 1 147 ? 15.563 20.494 -9.671 1.00 80.81 147 GLY A CA 1
ATOM 1157 C C . GLY A 1 147 ? 14.379 21.306 -10.201 1.00 80.81 147 GLY A C 1
ATOM 1158 O O . GLY A 1 147 ? 14.269 22.486 -9.864 1.00 80.81 147 GLY A O 1
ATOM 1159 N N . LEU A 1 148 ? 13.478 20.699 -10.982 1.00 83.75 148 LEU A N 1
ATOM 1160 C CA . LEU A 1 148 ? 12.260 21.366 -11.424 1.00 83.75 148 LEU A CA 1
ATOM 1161 C C . LEU A 1 148 ? 11.205 21.396 -10.306 1.00 83.75 148 LEU A C 1
ATOM 1163 O O . LEU A 1 148 ? 11.043 20.420 -9.566 1.00 83.75 148 LEU A O 1
ATOM 1167 N N . PRO A 1 149 ? 10.454 22.503 -10.167 1.00 78.44 149 PRO A N 1
ATOM 1168 C CA . PRO A 1 149 ? 9.317 22.539 -9.265 1.00 78.44 149 PRO A CA 1
ATOM 1169 C C . PRO A 1 149 ? 8.216 21.606 -9.780 1.00 78.44 149 PRO A C 1
ATOM 1171 O O . PRO A 1 149 ? 7.814 21.674 -10.940 1.00 78.44 149 PRO A O 1
ATOM 1174 N N . VAL A 1 150 ? 7.679 20.769 -8.894 1.00 78.00 150 VAL A N 1
ATOM 1175 C CA . VAL A 1 150 ? 6.527 19.918 -9.212 1.00 78.00 150 VAL A CA 1
ATOM 1176 C C . VAL A 1 150 ? 5.257 20.742 -9.012 1.00 78.00 150 VAL A C 1
ATOM 1178 O O . VAL A 1 150 ? 4.749 20.851 -7.897 1.00 78.00 150 VAL A O 1
ATOM 1181 N N . ASN A 1 151 ? 4.759 21.349 -10.090 1.00 82.06 151 ASN A N 1
ATOM 1182 C CA . ASN A 1 151 ? 3.397 21.877 -10.148 1.00 82.06 151 ASN A CA 1
ATOM 1183 C C . ASN A 1 151 ? 2.540 20.933 -10.995 1.00 82.06 151 ASN A C 1
ATOM 1185 O O . ASN A 1 151 ? 2.924 20.592 -12.111 1.00 82.06 151 ASN A O 1
ATOM 1189 N N . CYS A 1 152 ? 1.413 20.478 -10.461 1.00 87.38 152 CYS A N 1
ATOM 1190 C CA . CYS A 1 152 ? 0.551 19.502 -11.118 1.00 87.38 152 CYS A CA 1
ATOM 1191 C C . CYS A 1 152 ? -0.900 19.691 -10.682 1.00 87.38 152 CYS A C 1
ATOM 1193 O O . CYS A 1 152 ? -1.182 19.906 -9.500 1.00 87.38 152 CYS A O 1
ATOM 1195 N N . SER A 1 153 ? -1.817 19.540 -11.628 1.00 90.00 153 SER A N 1
ATOM 1196 C CA . SER A 1 153 ? -3.259 19.650 -11.387 1.00 90.00 153 SER A CA 1
ATOM 1197 C C . SER A 1 153 ? -3.901 18.293 -11.093 1.00 90.00 153 SER A C 1
ATOM 1199 O O . SER A 1 153 ? -4.951 18.220 -10.458 1.00 90.00 153 SER A O 1
ATOM 1201 N N . ASN A 1 154 ? -3.261 17.212 -11.541 1.00 92.25 154 ASN A N 1
ATOM 1202 C CA . ASN A 1 154 ? -3.772 15.846 -11.476 1.00 92.25 154 ASN A CA 1
ATOM 1203 C C . ASN A 1 154 ? -2.636 14.822 -11.301 1.00 92.25 154 ASN A C 1
ATOM 1205 O O . ASN A 1 154 ? -1.447 15.157 -11.322 1.00 92.25 154 ASN A O 1
ATOM 1209 N N . PHE A 1 155 ? -3.004 13.559 -11.092 1.00 91.88 155 PHE A N 1
ATOM 1210 C CA . PHE A 1 155 ? -2.058 12.480 -10.831 1.00 91.88 155 PHE A CA 1
ATOM 1211 C C . PHE A 1 155 ? -1.221 12.094 -12.061 1.00 91.88 155 PHE A C 1
ATOM 1213 O O . PHE A 1 155 ? -0.082 11.653 -11.889 1.00 91.88 155 PHE A O 1
ATOM 1220 N N . ALA A 1 156 ? -1.728 12.292 -13.283 1.00 93.19 156 ALA A N 1
ATOM 1221 C CA . ALA A 1 156 ? -0.955 12.078 -14.508 1.00 93.19 156 ALA A CA 1
ATOM 1222 C C . ALA A 1 156 ? 0.220 13.063 -14.607 1.00 93.19 156 ALA A C 1
ATOM 1224 O O . ALA A 1 156 ? 1.368 12.636 -14.720 1.00 93.19 156 ALA A O 1
ATOM 1225 N N . GLU A 1 157 ? -0.047 14.365 -14.471 1.00 93.50 157 GLU A N 1
ATOM 1226 C CA . GLU A 1 157 ? 0.973 15.423 -14.456 1.00 93.50 157 GLU A CA 1
ATOM 1227 C C . GLU A 1 157 ? 1.958 15.233 -13.304 1.00 93.50 157 GLU A C 1
ATOM 1229 O O . GLU A 1 157 ? 3.168 15.320 -13.495 1.00 93.50 157 GLU A O 1
ATOM 1234 N N . TYR A 1 158 ? 1.451 14.916 -12.110 1.00 92.50 158 TYR A N 1
ATOM 1235 C CA . TYR A 1 158 ? 2.292 14.614 -10.955 1.00 92.50 158 TYR A CA 1
ATOM 1236 C C . TYR A 1 158 ? 3.254 13.457 -11.242 1.00 92.50 158 TYR A C 1
ATOM 1238 O O . TYR A 1 158 ? 4.447 13.546 -10.958 1.00 92.50 158 TYR A O 1
ATOM 1246 N N . SER A 1 159 ? 2.743 12.381 -11.843 1.00 92.38 159 SER A N 1
ATOM 1247 C CA . SER A 1 159 ? 3.540 11.206 -12.186 1.00 92.38 159 SER A CA 1
ATOM 1248 C C . SER A 1 159 ? 4.569 11.518 -13.272 1.00 92.38 159 SER A C 1
ATOM 1250 O O . SER A 1 159 ? 5.724 11.128 -13.127 1.00 92.38 159 SER A O 1
ATOM 1252 N N . ALA A 1 160 ? 4.191 12.254 -14.320 1.00 94.06 160 ALA A N 1
ATOM 1253 C CA . ALA A 1 160 ? 5.110 12.678 -15.375 1.00 94.06 160 ALA A CA 1
ATOM 1254 C C . ALA A 1 160 ? 6.235 13.572 -14.828 1.00 94.06 160 ALA A C 1
ATOM 1256 O O . ALA A 1 160 ? 7.398 13.353 -15.156 1.00 94.06 160 ALA A O 1
ATOM 1257 N N . ASN A 1 161 ? 5.911 14.512 -13.936 1.00 92.38 161 ASN A N 1
ATOM 1258 C CA . ASN A 1 161 ? 6.873 15.453 -13.355 1.00 92.38 161 ASN A CA 1
ATOM 1259 C C . ASN A 1 161 ? 7.840 14.812 -12.348 1.00 92.38 161 ASN A C 1
ATOM 1261 O O . ASN A 1 161 ? 8.863 15.407 -12.023 1.00 92.38 161 ASN A O 1
ATOM 1265 N N . ILE A 1 162 ? 7.526 13.620 -11.834 1.00 91.12 162 ILE A N 1
ATOM 1266 C CA . ILE A 1 162 ? 8.396 12.889 -10.899 1.00 91.12 162 ILE A CA 1
ATOM 1267 C C . ILE A 1 162 ? 9.160 11.767 -11.598 1.00 91.12 162 ILE A C 1
ATOM 1269 O O . ILE A 1 162 ? 10.329 11.536 -11.298 1.00 91.12 162 ILE A O 1
ATOM 1273 N N . PHE A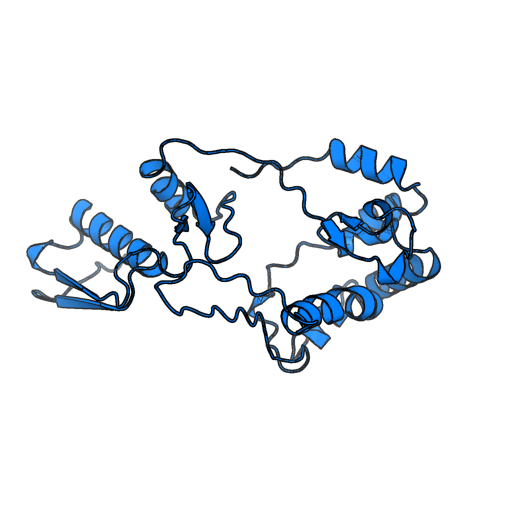 1 163 ? 8.500 11.040 -12.498 1.00 93.19 163 PHE A N 1
ATOM 1274 C CA . PHE A 1 163 ? 9.013 9.788 -13.052 1.00 93.19 163 PHE A CA 1
ATOM 1275 C C . PHE A 1 163 ? 9.349 9.844 -14.545 1.00 93.19 163 PHE A C 1
ATOM 1277 O O . PHE A 1 163 ? 9.962 8.902 -15.051 1.00 93.19 163 PHE A O 1
ATOM 1284 N N . GLY A 1 164 ? 8.938 10.900 -15.246 1.00 95.38 164 GLY A N 1
ATOM 1285 C CA . GLY A 1 164 ? 9.005 10.988 -16.701 1.00 95.38 164 GLY A CA 1
ATOM 1286 C C . GLY A 1 164 ? 7.817 10.325 -17.402 1.00 95.38 164 GLY A C 1
ATOM 1287 O O . GLY A 1 164 ? 7.144 9.437 -16.864 1.00 95.38 164 GLY A O 1
ATOM 1288 N N . ASN A 1 165 ? 7.558 10.766 -18.635 1.00 97.06 165 ASN A N 1
ATOM 1289 C CA . ASN A 1 165 ? 6.469 10.251 -19.468 1.00 97.06 165 ASN A CA 1
ATOM 1290 C C . ASN A 1 165 ? 6.668 8.773 -19.817 1.00 97.06 165 ASN A C 1
ATOM 1292 O O . ASN A 1 165 ? 5.709 8.005 -19.829 1.00 97.06 165 ASN A O 1
ATOM 1296 N N . THR A 1 166 ? 7.912 8.335 -20.025 1.00 97.56 166 THR A N 1
ATOM 1297 C CA . THR A 1 166 ? 8.192 6.941 -20.367 1.00 97.56 166 THR A CA 1
ATOM 1298 C C . THR A 1 166 ? 7.752 6.005 -19.241 1.00 97.56 166 THR A C 1
ATOM 1300 O O . THR A 1 166 ? 7.093 5.003 -19.516 1.00 97.56 166 THR A O 1
ATOM 1303 N N . LEU A 1 167 ? 8.064 6.308 -17.971 1.00 95.69 167 LEU A N 1
ATOM 1304 C CA . LEU A 1 167 ? 7.641 5.444 -16.859 1.00 95.69 167 LEU A CA 1
ATOM 1305 C C . LEU A 1 167 ? 6.132 5.539 -16.593 1.00 95.69 167 LEU A C 1
ATOM 1307 O O . LEU A 1 167 ? 5.503 4.533 -16.237 1.00 95.69 167 LEU A O 1
ATOM 1311 N N . LEU A 1 168 ? 5.554 6.728 -16.795 1.00 95.25 168 LEU A N 1
ATOM 1312 C CA . LEU A 1 168 ? 4.110 6.928 -16.755 1.00 95.25 168 LEU A CA 1
ATOM 1313 C C . LEU A 1 168 ? 3.399 5.979 -17.728 1.00 95.25 168 LEU A C 1
ATOM 1315 O O . LEU A 1 168 ? 2.504 5.243 -17.313 1.00 95.25 168 LEU A O 1
ATOM 1319 N N . ASP A 1 169 ? 3.845 5.930 -18.979 1.00 94.44 169 ASP A N 1
ATOM 1320 C CA . ASP A 1 169 ? 3.174 5.182 -20.041 1.00 94.44 169 ASP A CA 1
ATOM 1321 C C . ASP A 1 169 ? 3.380 3.669 -19.950 1.00 94.44 169 ASP A C 1
ATOM 1323 O O . ASP A 1 169 ? 2.439 2.910 -20.177 1.00 94.44 169 ASP A O 1
ATOM 1327 N N . ILE A 1 170 ? 4.585 3.203 -19.601 1.00 94.06 170 ILE A N 1
ATOM 1328 C CA . ILE A 1 170 ? 4.869 1.756 -19.569 1.00 94.06 170 ILE A CA 1
ATOM 1329 C C . ILE A 1 170 ? 4.420 1.085 -18.269 1.00 94.06 170 ILE A C 1
ATOM 1331 O O . ILE A 1 170 ? 4.240 -0.129 -18.237 1.00 94.06 170 ILE A O 1
ATOM 1335 N N . PHE A 1 171 ? 4.267 1.832 -17.172 1.00 92.88 171 PHE A N 1
ATOM 1336 C CA . PHE A 1 171 ? 3.942 1.231 -15.879 1.00 92.88 171 PHE A CA 1
ATOM 1337 C C . PHE A 1 171 ? 2.816 1.935 -15.138 1.00 92.88 171 PHE A C 1
ATOM 1339 O O . PHE A 1 171 ? 1.823 1.282 -14.831 1.00 92.88 171 PHE A O 1
ATOM 1346 N N . ILE A 1 172 ? 2.928 3.229 -14.836 1.00 91.62 172 ILE A N 1
ATOM 1347 C CA . ILE A 1 172 ? 2.011 3.882 -13.884 1.00 91.62 172 ILE A CA 1
ATOM 1348 C C . ILE A 1 172 ? 0.581 3.897 -14.426 1.00 91.62 172 ILE A C 1
ATOM 1350 O O . ILE A 1 172 ? -0.344 3.485 -13.722 1.00 91.62 172 ILE A O 1
ATOM 1354 N N . ARG A 1 173 ? 0.395 4.317 -15.679 1.00 90.19 173 ARG A N 1
ATOM 1355 C CA . ARG A 1 173 ? -0.916 4.352 -16.325 1.00 90.19 173 ARG A CA 1
ATOM 1356 C C . ARG A 1 173 ? -1.474 2.936 -16.518 1.00 90.19 173 ARG A C 1
ATOM 1358 O O . ARG A 1 173 ? -2.567 2.701 -16.012 1.00 90.19 173 ARG A O 1
ATOM 1365 N N . PRO A 1 174 ? -0.754 1.954 -17.101 1.00 88.00 174 PRO A N 1
ATOM 1366 C CA . PRO A 1 174 ? -1.248 0.577 -17.188 1.00 88.00 174 PRO A CA 1
ATOM 1367 C C . PRO A 1 174 ? -1.551 -0.077 -15.836 1.00 88.00 174 PRO A C 1
ATOM 1369 O O . PRO A 1 174 ? -2.523 -0.812 -15.723 1.00 88.00 174 PRO A O 1
ATOM 1372 N N . TYR A 1 175 ? -0.749 0.175 -14.799 1.00 84.25 175 TYR A N 1
ATOM 1373 C CA . TYR A 1 175 ? -0.947 -0.395 -13.463 1.00 84.25 175 TYR A CA 1
ATOM 1374 C C . TYR A 1 175 ? -2.217 0.145 -12.800 1.00 84.25 175 TYR A C 1
ATOM 1376 O O . TYR A 1 175 ? -3.032 -0.618 -12.273 1.00 84.25 175 TYR A O 1
ATOM 1384 N N . ASN A 1 176 ? -2.413 1.463 -12.868 1.00 81.31 176 ASN A N 1
ATOM 1385 C CA . ASN A 1 176 ? -3.618 2.087 -12.338 1.00 81.31 176 ASN A CA 1
ATOM 1386 C C . ASN A 1 176 ? -4.835 1.767 -13.209 1.00 81.31 176 ASN A C 1
ATOM 1388 O O . ASN A 1 176 ? -5.891 1.540 -12.637 1.00 81.31 176 ASN A O 1
ATOM 1392 N N . ARG A 1 177 ? -4.679 1.628 -14.537 1.00 76.12 177 ARG A N 1
ATOM 1393 C CA . ARG A 1 177 ? -5.729 1.155 -15.454 1.00 76.12 177 ARG A CA 1
ATOM 1394 C C . ARG A 1 177 ? -6.112 -0.299 -15.196 1.00 76.12 177 ARG A C 1
ATOM 1396 O O . ARG A 1 177 ? -7.287 -0.600 -15.169 1.00 76.12 177 ARG A O 1
ATOM 1403 N N . LYS A 1 178 ? -5.165 -1.209 -14.948 1.00 58.56 178 LYS A N 1
ATOM 1404 C CA . LYS A 1 178 ? -5.435 -2.626 -14.623 1.00 58.56 178 LYS A CA 1
ATOM 1405 C C . LYS A 1 178 ? -6.147 -2.794 -13.280 1.00 58.56 178 LYS A C 1
ATOM 1407 O O . LYS A 1 178 ? -6.913 -3.736 -13.108 1.00 58.56 178 LYS A O 1
ATOM 1412 N N . SER A 1 179 ? -5.932 -1.864 -12.352 1.00 52.22 179 SER A N 1
ATOM 1413 C CA . SER A 1 179 ? -6.758 -1.774 -11.141 1.00 52.22 179 SER A CA 1
ATOM 1414 C C . SER A 1 179 ? -8.238 -1.479 -11.476 1.00 52.22 179 SER A C 1
ATOM 1416 O O . SER A 1 179 ? -9.121 -1.885 -10.724 1.00 52.22 179 SER A O 1
ATOM 1418 N N . GLN A 1 180 ? -8.506 -0.885 -12.648 1.00 39.12 180 GLN A N 1
ATOM 1419 C CA . GLN A 1 180 ? -9.840 -0.623 -13.216 1.00 39.12 180 GLN A CA 1
ATOM 1420 C C . GLN A 1 180 ? -10.300 -1.736 -14.187 1.00 39.12 180 GLN A C 1
ATOM 1422 O O . GLN A 1 180 ? -11.466 -2.113 -14.201 1.00 39.12 180 GLN A O 1
ATOM 1427 N N . GLU A 1 181 ? -9.379 -2.304 -14.969 1.00 36.25 181 GLU A N 1
ATOM 1428 C CA . GLU A 1 181 ? -9.561 -3.376 -15.952 1.00 36.25 181 GLU A CA 1
ATOM 1429 C C . GLU A 1 181 ? -9.084 -4.720 -15.387 1.00 36.25 181 GLU A C 1
ATOM 1431 O O . GLU A 1 181 ? -8.266 -5.430 -15.983 1.00 36.25 181 GLU A O 1
ATOM 1436 N N . THR A 1 182 ? -9.662 -5.147 -14.263 1.00 38.00 182 THR A N 1
ATOM 1437 C CA . THR A 1 182 ? -9.904 -6.588 -14.137 1.00 38.00 182 THR A CA 1
ATOM 1438 C C . THR A 1 182 ? -10.956 -6.912 -15.187 1.00 38.00 182 THR A C 1
ATOM 1440 O O . THR A 1 182 ? -12.159 -6.826 -14.950 1.00 38.00 182 THR A O 1
ATOM 1443 N N . VAL A 1 183 ? -10.479 -7.155 -16.410 1.00 33.03 183 VAL A N 1
ATOM 1444 C CA . VAL A 1 183 ? -11.305 -7.552 -17.536 1.00 33.03 183 VAL A CA 1
ATOM 1445 C C . VAL A 1 183 ? -12.080 -8.780 -17.093 1.00 33.03 183 VAL A C 1
ATOM 1447 O O . VAL A 1 183 ? -11.513 -9.783 -16.661 1.00 33.03 183 VAL A O 1
ATOM 1450 N N . TYR A 1 184 ? -13.392 -8.665 -17.235 1.00 34.50 184 TYR A N 1
ATOM 1451 C CA . TYR A 1 184 ? -14.363 -9.736 -17.322 1.00 34.50 184 TYR A CA 1
ATOM 1452 C C . TYR A 1 184 ? -14.008 -10.696 -18.477 1.00 34.50 184 TYR A C 1
ATOM 1454 O O . TYR A 1 184 ? -14.770 -10.853 -19.429 1.00 34.50 184 TYR A O 1
ATOM 1462 N N . THR A 1 185 ? -12.845 -11.351 -18.445 1.00 26.70 185 THR A N 1
ATOM 1463 C CA . THR A 1 185 ? -12.580 -12.506 -19.300 1.00 26.70 185 THR A CA 1
ATOM 1464 C C . THR A 1 185 ? -13.273 -13.692 -18.659 1.00 26.70 185 THR A C 1
ATOM 1466 O O . THR A 1 185 ? -12.729 -14.333 -17.768 1.00 26.70 185 THR A O 1
ATOM 1469 N N . SER A 1 186 ? -14.519 -13.901 -19.086 1.00 31.50 186 SER A N 1
ATOM 1470 C CA . SER A 1 186 ? -15.234 -15.179 -19.091 1.00 31.50 186 SER A CA 1
ATOM 1471 C C . SER A 1 186 ? -15.003 -16.089 -17.875 1.00 31.50 186 SER A C 1
ATOM 1473 O O . SER A 1 186 ? -14.067 -16.882 -17.847 1.00 31.50 186 SER A O 1
ATOM 1475 N N . ALA A 1 187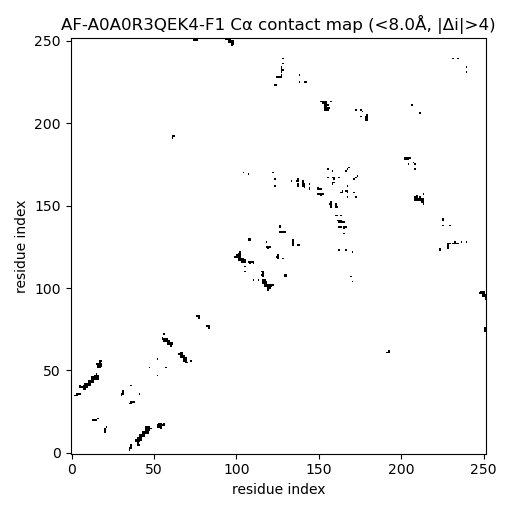 ? -15.948 -16.049 -16.934 1.00 28.80 187 ALA A N 1
ATOM 1476 C CA . ALA A 1 187 ? -16.246 -17.148 -16.016 1.00 28.80 187 ALA A CA 1
ATOM 1477 C C . ALA A 1 187 ? -15.068 -17.677 -15.171 1.00 28.80 187 ALA A C 1
ATOM 1479 O O . ALA A 1 187 ? -14.694 -18.843 -15.259 1.00 28.80 187 ALA A O 1
ATOM 1480 N N . ALA A 1 188 ? -14.587 -16.866 -14.232 1.00 28.62 188 ALA A N 1
ATOM 1481 C CA . ALA A 1 188 ? -14.158 -17.400 -12.942 1.00 28.62 188 ALA A CA 1
ATOM 1482 C C . ALA A 1 188 ? -15.183 -16.957 -11.895 1.00 28.62 188 ALA A C 1
ATOM 1484 O O . ALA A 1 188 ? -15.005 -15.965 -11.194 1.00 28.62 188 ALA A O 1
ATOM 1485 N N . ASN A 1 189 ? -16.299 -17.688 -11.830 1.00 28.22 189 ASN A N 1
ATOM 1486 C CA . ASN A 1 189 ? -17.199 -17.642 -10.684 1.00 28.22 189 ASN A CA 1
ATOM 1487 C C . ASN A 1 189 ? -16.426 -18.170 -9.468 1.00 28.22 189 ASN A C 1
ATOM 1489 O O . ASN A 1 189 ? -16.463 -19.368 -9.189 1.00 28.22 189 ASN A O 1
ATOM 1493 N N . VAL A 1 190 ? -15.711 -17.310 -8.745 1.00 30.16 190 VAL A N 1
ATOM 1494 C CA . VAL A 1 190 ? -15.304 -17.645 -7.379 1.00 30.16 190 VAL A CA 1
ATOM 1495 C C . VAL A 1 190 ? -16.518 -17.376 -6.499 1.00 30.16 190 VAL A C 1
ATOM 1497 O O . VAL A 1 190 ? -16.705 -16.292 -5.960 1.00 30.16 190 VAL A O 1
ATOM 1500 N N . VAL A 1 191 ? -17.396 -18.377 -6.426 1.00 31.50 191 VAL A N 1
ATOM 1501 C CA . VAL A 1 191 ? -18.446 -18.444 -5.410 1.00 31.50 191 VAL A CA 1
ATOM 1502 C C . VAL A 1 191 ? -17.748 -18.798 -4.100 1.00 31.50 191 VAL A C 1
ATOM 1504 O O . VAL A 1 191 ? -17.440 -19.966 -3.863 1.00 31.50 191 VAL A O 1
ATOM 1507 N N . ILE A 1 192 ? -17.463 -17.802 -3.263 1.00 35.00 192 ILE A N 1
ATOM 1508 C CA . ILE A 1 192 ? -17.146 -18.060 -1.856 1.00 35.00 192 ILE A CA 1
ATOM 1509 C C . ILE A 1 192 ? -18.482 -18.282 -1.153 1.00 35.00 192 ILE A C 1
ATOM 1511 O O . ILE A 1 192 ? -19.224 -17.331 -0.937 1.00 35.00 192 ILE A O 1
ATOM 1515 N N . GLY A 1 193 ? -18.784 -19.542 -0.839 1.00 33.12 193 GLY A N 1
ATOM 1516 C CA . GLY A 1 193 ? -19.900 -19.926 0.025 1.00 33.12 193 GLY A CA 1
ATOM 1517 C C . GLY A 1 193 ? -21.279 -19.755 -0.616 1.00 33.12 193 GLY A C 1
ATOM 1518 O O . GLY A 1 193 ? -21.719 -18.666 -0.977 1.00 33.12 193 GLY A O 1
ATOM 1519 N N . LYS A 1 194 ? -22.021 -20.854 -0.728 1.00 34.78 194 LYS A N 1
ATOM 1520 C CA . LYS A 1 194 ? -23.352 -20.873 -1.342 1.00 34.78 194 LYS A CA 1
ATOM 1521 C C . LYS A 1 194 ? -24.469 -20.275 -0.468 1.00 34.78 194 LYS A C 1
ATOM 1523 O O . LYS A 1 194 ? -25.629 -20.506 -0.786 1.00 34.78 194 LYS A O 1
ATOM 1528 N N . GLU A 1 195 ? -24.167 -19.499 0.577 1.00 42.25 195 GLU A N 1
ATOM 1529 C CA . GLU A 1 195 ? -25.191 -19.065 1.547 1.00 42.25 195 GLU A CA 1
ATOM 1530 C C . GLU A 1 195 ? -25.264 -17.562 1.862 1.00 42.25 195 GLU A C 1
ATOM 1532 O O . GLU A 1 195 ? -26.164 -17.167 2.593 1.00 42.25 195 GLU A O 1
ATOM 1537 N N . SER A 1 196 ? -24.435 -16.684 1.281 1.00 37.34 196 SER A N 1
ATOM 1538 C CA . SER A 1 196 ? -24.514 -15.245 1.634 1.00 37.34 196 SER A CA 1
ATOM 1539 C C . SER A 1 196 ? -24.691 -14.270 0.474 1.00 37.34 196 SER A C 1
ATOM 1541 O O . SER A 1 196 ? -24.859 -13.086 0.726 1.00 37.34 196 SER A O 1
ATOM 1543 N N . GLY A 1 197 ? -24.680 -14.705 -0.791 1.00 35.38 197 GLY A N 1
ATOM 1544 C CA . GLY A 1 197 ? -24.986 -13.818 -1.929 1.00 35.38 197 GLY A CA 1
ATOM 1545 C C . GLY A 1 197 ? -24.109 -12.555 -2.049 1.00 35.38 197 GLY A C 1
ATOM 1546 O O . GLY A 1 197 ? -24.466 -11.632 -2.781 1.00 35.38 197 GLY A O 1
ATOM 1547 N N . ILE A 1 198 ? -22.969 -12.488 -1.353 1.00 34.84 198 ILE A N 1
ATOM 1548 C CA . ILE A 1 198 ? -22.084 -11.323 -1.377 1.00 34.84 198 ILE A CA 1
ATOM 1549 C C . ILE A 1 198 ? -21.207 -11.422 -2.623 1.00 34.84 198 ILE A C 1
ATOM 1551 O O . ILE A 1 198 ? -20.257 -12.198 -2.684 1.00 34.84 198 ILE A O 1
ATOM 1555 N N . THR A 1 199 ? -21.523 -10.605 -3.625 1.00 34.81 199 THR A N 1
ATOM 1556 C CA . THR A 1 199 ? -20.609 -10.330 -4.736 1.00 34.81 199 THR A CA 1
ATOM 1557 C C . THR A 1 199 ? -19.752 -9.132 -4.344 1.00 34.81 199 THR A C 1
ATOM 1559 O O . THR A 1 199 ? -20.250 -8.008 -4.285 1.00 34.81 199 THR A O 1
ATOM 1562 N N . VAL A 1 200 ? -18.470 -9.355 -4.042 1.00 33.09 200 VAL A N 1
ATOM 1563 C CA . VAL A 1 200 ? -17.531 -8.258 -3.772 1.00 33.09 200 VAL A CA 1
ATOM 1564 C C . VAL A 1 200 ? -16.953 -7.777 -5.101 1.00 33.09 200 VAL A C 1
ATOM 1566 O O . VAL A 1 200 ? -16.051 -8.395 -5.661 1.00 33.09 200 VAL A O 1
ATOM 1569 N N . PHE A 1 201 ? -17.467 -6.659 -5.609 1.00 31.53 201 PHE A N 1
ATOM 1570 C CA . PHE A 1 201 ? -16.815 -5.923 -6.688 1.00 31.53 201 PHE A CA 1
ATOM 1571 C C . PHE A 1 201 ? -15.715 -5.054 -6.082 1.00 31.53 201 PHE A C 1
ATOM 1573 O O . PHE A 1 201 ? -15.998 -4.027 -5.466 1.00 31.53 201 PHE A O 1
ATOM 1580 N N . VAL A 1 202 ? -14.456 -5.461 -6.237 1.00 34.62 202 VAL A N 1
ATOM 1581 C CA . VAL A 1 202 ? -13.322 -4.606 -5.871 1.00 34.62 202 VAL A CA 1
ATOM 1582 C C . VAL A 1 202 ? -12.920 -3.792 -7.100 1.00 34.62 202 VAL A C 1
ATOM 1584 O O . VAL A 1 202 ? -11.981 -4.133 -7.811 1.00 34.62 202 VAL A O 1
ATOM 1587 N N . SER A 1 203 ? -13.653 -2.714 -7.369 1.00 36.19 203 SER A N 1
ATOM 1588 C CA . SER A 1 203 ? -13.224 -1.699 -8.335 1.00 36.19 203 SER A CA 1
ATOM 1589 C C . SER A 1 203 ? -12.196 -0.802 -7.646 1.00 36.19 203 SER A C 1
ATOM 1591 O O . SER A 1 203 ? -12.560 0.103 -6.893 1.00 36.19 203 SER A O 1
ATOM 1593 N N . VAL A 1 204 ? -10.904 -1.071 -7.835 1.00 45.91 204 VAL A N 1
ATOM 1594 C CA . VAL A 1 204 ? -9.842 -0.238 -7.255 1.00 45.91 204 VAL A CA 1
ATOM 1595 C C . VAL A 1 204 ? -9.520 0.860 -8.266 1.00 45.91 204 VAL A C 1
ATOM 1597 O O . VAL A 1 204 ? -8.693 0.678 -9.151 1.00 45.91 204 VAL A O 1
ATOM 1600 N N . TRP A 1 205 ? -10.195 2.001 -8.092 1.00 51.28 205 TRP A N 1
ATOM 1601 C CA . TRP A 1 205 ? -10.151 3.215 -8.923 1.00 51.28 205 TRP A CA 1
ATOM 1602 C C . TRP A 1 205 ? -10.864 3.065 -10.275 1.00 51.28 205 TRP A C 1
ATOM 1604 O O . TRP A 1 205 ? -10.555 2.188 -11.058 1.00 51.28 205 TRP A O 1
ATOM 1614 N N . THR A 1 206 ? -11.837 3.925 -10.564 1.00 58.00 206 THR A N 1
ATOM 1615 C CA . THR A 1 206 ? -12.590 3.951 -11.840 1.00 58.00 206 THR A CA 1
ATOM 1616 C C . THR A 1 206 ? -12.375 5.265 -12.591 1.00 58.00 206 THR A C 1
ATOM 1618 O O . THR A 1 206 ? -13.234 5.697 -13.350 1.00 58.00 206 THR A O 1
ATOM 1621 N N . VAL A 1 207 ? -11.294 5.965 -12.260 1.00 73.50 207 VAL A N 1
ATOM 1622 C CA . VAL A 1 207 ? -11.069 7.377 -12.578 1.00 73.50 207 VAL A CA 1
ATOM 1623 C C . VAL A 1 207 ? -9.782 7.457 -13.384 1.00 73.50 207 VAL A C 1
ATOM 1625 O O . VAL A 1 207 ? -8.795 6.830 -13.002 1.00 73.50 207 VAL A O 1
ATOM 1628 N N . GLU A 1 208 ? -9.766 8.175 -14.500 1.00 85.31 208 GLU A N 1
ATOM 1629 C CA . GLU A 1 208 ? -8.533 8.357 -15.277 1.00 85.31 208 GLU A CA 1
ATOM 1630 C C . GLU A 1 208 ? -7.509 9.177 -14.478 1.00 85.31 208 GLU A C 1
ATOM 1632 O O . GLU A 1 208 ? -7.864 9.938 -13.575 1.00 85.31 208 GLU A O 1
ATOM 1637 N N . LEU A 1 209 ? -6.213 9.036 -14.769 1.00 89.88 209 LEU A N 1
ATOM 1638 C CA . LEU A 1 209 ? -5.176 9.672 -13.935 1.00 89.88 209 LEU A CA 1
ATOM 1639 C C . LEU A 1 209 ? -5.252 11.204 -13.994 1.00 89.88 209 LEU A C 1
ATOM 1641 O O . LEU A 1 209 ? -4.869 11.888 -13.045 1.00 89.88 209 LEU A O 1
ATOM 1645 N N . GLU A 1 210 ? -5.772 11.726 -15.098 1.00 92.81 210 GLU A N 1
ATOM 1646 C CA . GLU A 1 210 ? -6.060 13.133 -15.354 1.00 92.81 210 GLU A CA 1
ATOM 1647 C C . GLU A 1 210 ? -7.197 13.680 -14.471 1.00 92.81 210 GLU A C 1
ATOM 1649 O O . GLU A 1 210 ? -7.250 14.879 -14.205 1.00 92.81 210 GLU A O 1
ATOM 1654 N N . GLU A 1 211 ? -8.078 12.813 -13.971 1.00 89.25 211 GLU A N 1
ATOM 1655 C CA . GLU A 1 211 ? -9.197 13.161 -13.085 1.00 89.25 211 GLU A CA 1
ATOM 1656 C C . GLU A 1 211 ? -8.868 12.915 -11.600 1.00 89.25 211 GLU A C 1
ATOM 1658 O O . GLU A 1 211 ? -9.565 13.391 -10.699 1.00 89.25 211 GLU A O 1
ATOM 1663 N N . MET A 1 212 ? -7.791 12.179 -11.313 1.00 88.50 212 MET A N 1
ATOM 1664 C CA . MET A 1 212 ? -7.357 11.902 -9.947 1.00 88.50 212 MET A CA 1
ATOM 1665 C C . MET A 1 212 ? -6.581 13.078 -9.348 1.00 88.50 212 MET A C 1
ATOM 1667 O O . MET A 1 212 ? -5.621 13.581 -9.932 1.00 88.50 212 MET A O 1
ATOM 1671 N N . ASN A 1 213 ? -6.907 13.444 -8.105 1.00 87.88 213 ASN A N 1
ATOM 1672 C CA . ASN A 1 213 ? -6.051 14.348 -7.336 1.00 87.88 213 ASN A CA 1
ATOM 1673 C C . ASN A 1 213 ? -4.703 13.676 -7.006 1.00 87.88 213 ASN A C 1
ATOM 1675 O O . ASN A 1 213 ? -4.648 12.473 -6.760 1.00 87.88 213 ASN A O 1
ATOM 1679 N N . ALA A 1 214 ? -3.619 14.454 -6.957 1.00 86.81 214 ALA A N 1
ATOM 1680 C CA . ALA A 1 214 ? -2.280 13.947 -6.630 1.00 86.81 214 ALA A CA 1
ATOM 1681 C C . ALA A 1 214 ? -1.955 13.962 -5.120 1.00 86.81 214 ALA A C 1
ATOM 1683 O O . ALA A 1 214 ? -0.953 13.390 -4.685 1.00 86.81 214 ALA A O 1
ATOM 1684 N N . PHE A 1 215 ? -2.795 14.598 -4.293 1.00 85.25 215 PHE A N 1
ATOM 1685 C CA . PHE A 1 215 ? -2.517 14.834 -2.869 1.00 85.25 215 PHE A CA 1
ATOM 1686 C C . PHE A 1 215 ? -2.292 13.556 -2.064 1.00 85.25 215 PHE A C 1
ATOM 1688 O O . PHE A 1 215 ? -1.481 13.544 -1.139 1.00 85.25 215 PHE A O 1
ATOM 1695 N N . TRP A 1 216 ? -2.974 12.466 -2.413 1.00 80.38 216 TRP A N 1
ATOM 1696 C CA . TRP A 1 216 ? -2.819 11.194 -1.709 1.00 80.38 216 TRP A CA 1
ATOM 1697 C C . TRP A 1 216 ? -1.426 10.565 -1.897 1.00 80.38 216 TRP A C 1
ATOM 1699 O O . TRP A 1 216 ? -0.982 9.821 -1.019 1.00 80.38 216 TRP A O 1
ATOM 1709 N N . ALA A 1 217 ? -0.737 10.865 -3.005 1.00 81.88 217 ALA A N 1
ATOM 1710 C CA . ALA A 1 217 ? 0.608 10.374 -3.314 1.00 81.88 217 ALA A CA 1
ATOM 1711 C C . ALA A 1 217 ? 1.718 11.305 -2.788 1.00 81.88 217 ALA A C 1
ATOM 1713 O O . ALA A 1 217 ? 2.867 10.880 -2.628 1.00 81.88 217 ALA A O 1
ATOM 1714 N N . TRP A 1 218 ? 1.370 12.551 -2.457 1.00 75.12 218 TRP A N 1
ATOM 1715 C CA . TRP A 1 218 ? 2.310 13.555 -1.968 1.00 75.12 218 TRP A CA 1
ATOM 1716 C C . TRP A 1 218 ? 3.056 13.058 -0.723 1.00 75.12 218 TRP A C 1
ATOM 1718 O O . TRP A 1 218 ? 2.457 12.536 0.220 1.00 75.12 218 TRP A O 1
ATOM 1728 N N . ASN A 1 219 ? 4.382 13.213 -0.712 1.00 71.50 219 ASN A N 1
ATOM 1729 C CA . ASN A 1 219 ? 5.279 12.762 0.364 1.00 71.50 219 ASN A CA 1
ATOM 1730 C C . ASN A 1 219 ? 5.307 11.237 0.605 1.00 71.50 219 ASN A C 1
ATOM 1732 O O . ASN A 1 219 ? 5.876 10.791 1.602 1.00 71.50 219 ASN A O 1
ATOM 1736 N N . ARG A 1 220 ? 4.696 10.426 -0.272 1.00 72.62 220 ARG A N 1
ATOM 1737 C CA . ARG A 1 220 ? 4.723 8.953 -0.188 1.00 72.62 220 ARG A CA 1
ATOM 1738 C C . ARG A 1 220 ? 5.635 8.301 -1.221 1.00 72.62 220 ARG A C 1
ATOM 1740 O O . ARG A 1 220 ? 5.888 7.101 -1.125 1.00 72.62 220 ARG A O 1
ATOM 1747 N N . ILE A 1 221 ? 6.125 9.069 -2.191 1.00 70.12 221 ILE A N 1
ATOM 1748 C CA . ILE A 1 221 ? 7.071 8.582 -3.191 1.00 70.12 221 ILE A CA 1
ATOM 1749 C C . ILE A 1 221 ? 8.493 8.692 -2.620 1.00 70.12 221 ILE A C 1
ATOM 1751 O O . ILE A 1 221 ? 8.896 9.785 -2.216 1.00 70.12 221 ILE A O 1
ATOM 1755 N N . PRO A 1 222 ? 9.254 7.584 -2.551 1.00 64.56 222 PRO A N 1
ATOM 1756 C CA . PRO A 1 222 ? 10.650 7.626 -2.134 1.00 64.56 222 PRO A CA 1
ATOM 1757 C C . PRO A 1 222 ? 11.493 8.410 -3.145 1.00 64.56 222 PRO A C 1
ATOM 1759 O O . PRO A 1 222 ? 11.211 8.385 -4.342 1.00 64.56 222 PRO A O 1
ATOM 1762 N N . ASN A 1 223 ? 12.539 9.076 -2.655 1.00 76.81 223 ASN A N 1
ATOM 1763 C CA . ASN A 1 223 ? 13.470 9.819 -3.500 1.00 76.81 223 ASN A CA 1
ATOM 1764 C C . ASN A 1 223 ? 14.116 8.892 -4.546 1.00 76.81 223 ASN A C 1
ATOM 1766 O O . ASN A 1 223 ? 14.540 7.785 -4.206 1.00 76.81 223 ASN A O 1
ATOM 1770 N N . ILE A 1 224 ? 14.183 9.348 -5.798 1.00 86.56 224 ILE A N 1
ATOM 1771 C CA . ILE A 1 224 ? 14.790 8.604 -6.901 1.00 86.56 224 ILE A CA 1
ATOM 1772 C C . ILE A 1 224 ? 16.288 8.905 -6.901 1.00 86.56 224 ILE A C 1
ATOM 1774 O O . ILE A 1 224 ? 16.719 9.991 -7.281 1.00 86.56 224 ILE A O 1
ATOM 1778 N N . ASP A 1 225 ? 17.091 7.930 -6.481 1.00 89.75 225 ASP A N 1
ATOM 1779 C CA . ASP A 1 225 ? 18.550 8.025 -6.543 1.00 89.75 225 ASP A CA 1
ATOM 1780 C C . ASP A 1 225 ? 19.039 7.708 -7.964 1.00 89.75 225 ASP A C 1
ATOM 1782 O O . ASP A 1 225 ? 19.293 6.552 -8.319 1.00 89.75 225 ASP A O 1
ATOM 1786 N N . LEU A 1 226 ? 19.134 8.751 -8.796 1.00 91.81 226 LEU A N 1
ATOM 1787 C CA . LEU A 1 226 ? 19.581 8.614 -10.181 1.00 91.81 226 LEU A CA 1
ATOM 1788 C C . LEU A 1 226 ? 21.011 8.066 -10.270 1.00 91.81 226 LEU A C 1
ATOM 1790 O O . LEU A 1 226 ? 21.268 7.200 -11.102 1.00 91.81 226 LEU A O 1
ATOM 1794 N N . SER A 1 227 ? 21.916 8.507 -9.394 1.00 91.25 227 SER A N 1
ATOM 1795 C CA . SER A 1 227 ? 23.309 8.045 -9.375 1.00 91.25 227 SER A CA 1
ATOM 1796 C C . SER A 1 227 ? 23.387 6.538 -9.134 1.00 91.25 227 SER A C 1
ATOM 1798 O O . SER A 1 227 ? 24.138 5.829 -9.808 1.00 91.25 227 SER A O 1
ATOM 1800 N N . SER A 1 228 ? 22.570 6.026 -8.209 1.00 90.69 228 SER A N 1
ATOM 1801 C CA . SER A 1 228 ? 22.439 4.586 -7.982 1.00 90.69 228 SER A CA 1
ATOM 1802 C C . SER A 1 228 ? 21.870 3.872 -9.208 1.00 90.69 228 SER A C 1
ATOM 1804 O O . SER A 1 228 ? 22.417 2.852 -9.624 1.00 90.69 228 SER A O 1
ATOM 1806 N N . ILE A 1 229 ? 20.825 4.406 -9.846 1.00 93.19 229 ILE A N 1
ATOM 1807 C CA . ILE A 1 229 ? 20.259 3.815 -11.070 1.00 93.19 229 ILE A CA 1
ATOM 1808 C C . ILE A 1 229 ? 21.319 3.729 -12.177 1.00 93.19 229 ILE A C 1
ATOM 1810 O O . ILE A 1 229 ? 21.485 2.668 -12.781 1.00 93.19 229 ILE A O 1
ATOM 1814 N N . GLU A 1 230 ? 22.067 4.804 -12.421 1.00 92.88 230 GLU A N 1
ATOM 1815 C CA . GLU A 1 230 ? 23.115 4.854 -13.443 1.00 92.88 230 GLU A CA 1
ATOM 1816 C C . GLU A 1 230 ? 24.259 3.875 -13.153 1.00 92.88 230 GLU A C 1
ATOM 1818 O O . GLU A 1 230 ? 24.697 3.179 -14.066 1.00 92.88 230 GLU A O 1
ATOM 1823 N N . LEU A 1 231 ? 24.680 3.729 -11.891 1.00 92.50 231 LEU A N 1
ATOM 1824 C CA . LEU A 1 231 ? 25.709 2.761 -11.481 1.00 92.50 231 LEU A CA 1
ATOM 1825 C C . LEU A 1 231 ? 25.325 1.305 -11.799 1.00 92.50 231 LEU A C 1
ATOM 1827 O O . LEU A 1 231 ? 26.188 0.455 -12.041 1.00 92.50 231 LEU A O 1
ATOM 1831 N N . HIS A 1 232 ? 24.030 1.000 -11.759 1.00 92.75 232 HIS A N 1
ATOM 1832 C CA . HIS A 1 232 ? 23.506 -0.331 -12.053 1.00 92.75 232 HIS A CA 1
ATOM 1833 C C . HIS A 1 232 ? 23.200 -0.526 -13.546 1.00 92.75 232 HIS A C 1
ATOM 1835 O O . HIS A 1 232 ? 22.985 -1.658 -13.987 1.00 92.75 232 HIS A O 1
ATOM 1841 N N . CYS A 1 233 ? 23.205 0.540 -14.351 1.00 91.12 233 CYS A N 1
ATOM 1842 C CA . CYS A 1 233 ? 23.028 0.428 -15.793 1.00 91.12 233 CYS A CA 1
ATOM 1843 C C . CYS A 1 233 ? 24.221 -0.293 -16.433 1.00 91.12 233 CYS A C 1
ATOM 1845 O O . CYS A 1 233 ? 25.376 -0.020 -16.131 1.00 91.12 233 CYS A O 1
ATOM 1847 N N . GLY A 1 234 ? 23.931 -1.228 -17.340 1.00 84.81 234 GLY A N 1
ATOM 1848 C CA . GLY A 1 234 ? 24.954 -2.052 -17.994 1.00 84.81 234 GLY A CA 1
ATOM 1849 C C . GLY A 1 234 ? 25.262 -3.366 -17.274 1.00 84.81 234 GLY A C 1
ATOM 1850 O O . GLY A 1 234 ? 25.873 -4.239 -17.884 1.00 84.81 234 GLY A O 1
ATOM 1851 N N . ARG A 1 235 ? 24.772 -3.555 -16.040 1.00 91.31 235 ARG A N 1
ATOM 1852 C CA . ARG A 1 235 ? 24.797 -4.863 -15.374 1.00 91.31 235 ARG A CA 1
ATOM 1853 C C . ARG A 1 235 ? 23.818 -5.827 -16.036 1.00 91.31 235 ARG A C 1
ATOM 1855 O O . ARG A 1 235 ? 22.733 -5.448 -16.487 1.00 91.31 235 ARG A O 1
ATOM 1862 N N . SER A 1 236 ? 24.195 -7.094 -16.064 1.00 90.88 236 SER A N 1
ATOM 1863 C CA . SER A 1 236 ? 23.310 -8.194 -16.410 1.00 90.88 236 SER A CA 1
ATOM 1864 C C . SER A 1 236 ? 22.222 -8.365 -15.351 1.00 90.88 236 SER A C 1
ATOM 1866 O O . SER A 1 236 ? 22.366 -8.009 -14.180 1.00 90.88 236 SER A O 1
ATOM 1868 N N . ARG A 1 237 ? 21.113 -8.988 -15.748 1.00 88.75 237 ARG A N 1
ATOM 1869 C CA . ARG A 1 237 ? 20.017 -9.296 -14.828 1.00 88.75 237 ARG A CA 1
ATOM 1870 C C . ARG A 1 237 ? 20.458 -10.161 -13.641 1.00 88.75 237 ARG A C 1
ATOM 1872 O O . ARG A 1 237 ? 19.967 -9.961 -12.536 1.00 88.75 237 ARG A O 1
ATOM 1879 N N . GLN A 1 238 ? 21.377 -11.101 -13.868 1.00 88.56 238 GLN A N 1
ATOM 1880 C CA . GLN A 1 238 ? 21.900 -11.975 -12.815 1.00 88.56 238 GLN A CA 1
ATOM 1881 C C . GLN A 1 238 ? 22.671 -11.183 -11.753 1.00 88.56 238 GLN A C 1
ATOM 1883 O O . GLN A 1 238 ? 22.478 -11.420 -10.562 1.00 88.56 238 GLN A O 1
ATOM 1888 N N . GLU A 1 239 ? 23.484 -10.210 -12.171 1.00 90.69 239 GLU A N 1
ATOM 1889 C CA . GLU A 1 239 ? 24.207 -9.319 -11.256 1.00 90.69 239 GLU A CA 1
ATOM 1890 C C . GLU A 1 239 ? 23.232 -8.471 -10.432 1.00 90.69 239 GLU A C 1
ATOM 1892 O O . GLU A 1 239 ? 23.317 -8.454 -9.205 1.00 90.69 239 GLU A O 1
ATOM 1897 N N . LEU A 1 240 ? 22.232 -7.862 -11.082 1.00 89.62 240 LEU A N 1
ATOM 1898 C CA . LEU A 1 240 ? 21.210 -7.063 -10.396 1.00 89.62 240 LEU A CA 1
ATOM 1899 C C . LEU A 1 240 ? 20.436 -7.888 -9.352 1.00 89.62 240 LEU A C 1
ATOM 1901 O O . LEU A 1 240 ? 20.207 -7.435 -8.230 1.00 89.62 240 LEU A O 1
ATOM 1905 N N . GLU A 1 241 ? 20.043 -9.116 -9.692 1.00 86.25 241 GLU A N 1
ATOM 1906 C CA . GLU A 1 241 ? 19.315 -10.006 -8.782 1.00 86.25 241 GLU A CA 1
ATOM 1907 C C . GLU A 1 241 ? 20.172 -10.510 -7.609 1.00 86.25 241 GLU A C 1
ATOM 1909 O O . GLU A 1 241 ? 19.618 -10.875 -6.568 1.00 86.25 241 GLU A O 1
ATOM 1914 N N . SER A 1 242 ? 21.499 -10.542 -7.753 1.00 83.56 242 SER A N 1
ATOM 1915 C CA . SER A 1 242 ? 22.425 -10.865 -6.664 1.00 83.56 242 SER A CA 1
ATOM 1916 C C . SER A 1 242 ? 22.481 -9.733 -5.631 1.00 83.56 242 SER A C 1
ATOM 1918 O O . SER A 1 242 ? 22.324 -9.983 -4.434 1.00 83.56 242 SER A O 1
ATOM 1920 N N . ASP A 1 243 ? 22.586 -8.482 -6.082 1.00 77.1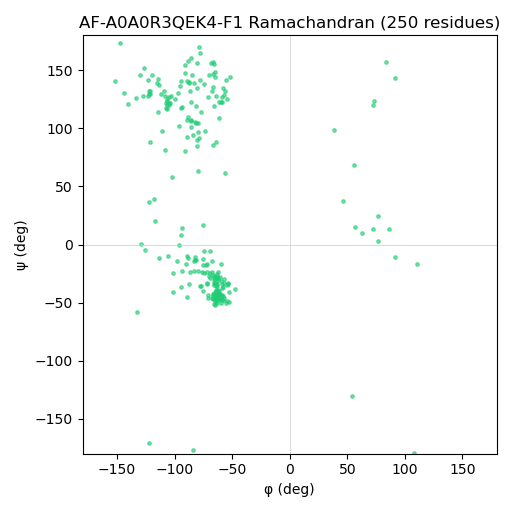9 243 ASP A N 1
ATOM 1921 C CA . ASP A 1 243 ? 22.656 -7.295 -5.212 1.00 77.19 243 ASP A CA 1
ATOM 1922 C C . ASP A 1 243 ? 21.359 -7.054 -4.424 1.00 77.19 243 ASP A C 1
ATOM 1924 O O . ASP A 1 243 ? 21.355 -6.649 -3.259 1.00 77.19 243 ASP A O 1
ATOM 1928 N N . LEU A 1 244 ? 20.210 -7.366 -5.021 1.00 73.38 244 LEU A N 1
ATOM 1929 C CA . LEU A 1 244 ? 18.936 -7.308 -4.304 1.00 73.38 244 LEU A CA 1
ATOM 1930 C C . LEU A 1 244 ? 18.856 -8.321 -3.169 1.00 73.38 244 LEU A C 1
ATOM 1932 O O . LEU A 1 244 ? 18.168 -8.072 -2.182 1.00 73.38 244 LEU A O 1
ATOM 1936 N N . ARG A 1 245 ? 19.536 -9.468 -3.256 1.00 66.00 245 ARG A N 1
ATOM 1937 C CA . ARG A 1 245 ? 19.521 -10.438 -2.153 1.00 66.00 245 ARG A CA 1
ATOM 1938 C C . ARG A 1 245 ? 20.286 -9.923 -0.936 1.00 66.00 245 ARG A C 1
ATOM 1940 O O . ARG A 1 245 ? 19.884 -10.293 0.165 1.00 66.00 245 ARG A O 1
ATOM 1947 N N . SER A 1 246 ? 21.295 -9.068 -1.124 1.00 57.72 246 SER A N 1
ATOM 1948 C CA . SER A 1 246 ? 22.170 -8.554 -0.061 1.00 57.72 246 SER A CA 1
ATOM 1949 C C . SER A 1 246 ? 21.634 -7.306 0.661 1.00 57.72 246 SER A C 1
ATOM 1951 O O . SER A 1 246 ? 21.968 -7.102 1.826 1.00 57.72 246 SER A O 1
ATOM 1953 N N . SER A 1 247 ? 20.754 -6.510 0.040 1.00 53.12 247 SER A N 1
ATOM 1954 C CA . SER A 1 247 ? 20.080 -5.364 0.681 1.00 53.12 247 SER A CA 1
ATOM 1955 C C . SER A 1 247 ? 18.709 -5.768 1.254 1.00 53.12 247 SER A C 1
ATOM 1957 O O . SER A 1 247 ? 17.820 -6.229 0.534 1.00 53.12 247 SER A O 1
ATOM 1959 N N . MET A 1 248 ? 18.508 -5.662 2.575 1.00 45.19 248 MET A N 1
ATOM 1960 C CA . MET A 1 248 ? 17.286 -6.177 3.216 1.00 45.19 248 MET A CA 1
ATOM 1961 C C . MET A 1 248 ? 16.723 -5.291 4.325 1.00 45.19 248 MET A C 1
ATOM 1963 O O . MET A 1 248 ? 17.337 -5.116 5.371 1.00 45.19 248 MET A O 1
ATOM 1967 N N . ALA A 1 249 ? 15.476 -4.854 4.127 1.00 40.97 249 ALA A N 1
ATOM 1968 C CA . ALA A 1 249 ? 14.574 -4.432 5.191 1.00 40.97 249 ALA A CA 1
ATOM 1969 C C . ALA A 1 249 ? 13.489 -5.509 5.385 1.00 40.97 249 ALA A C 1
ATOM 1971 O O . ALA A 1 249 ? 12.810 -5.904 4.431 1.00 40.97 249 ALA A O 1
ATOM 1972 N N . CYS A 1 250 ? 13.350 -6.009 6.613 1.00 36.94 250 CYS A N 1
ATOM 1973 C CA . CYS A 1 250 ? 12.308 -6.962 6.998 1.00 36.94 250 CYS A CA 1
ATOM 1974 C C . CYS A 1 250 ? 11.054 -6.218 7.469 1.00 36.94 250 CYS A C 1
ATOM 1976 O O . CYS A 1 250 ? 11.159 -5.227 8.192 1.00 36.94 250 CYS A O 1
ATOM 1978 N N . PHE A 1 251 ? 9.876 -6.727 7.105 1.00 41.50 251 PHE A N 1
ATOM 1979 C CA . PHE A 1 251 ? 8.623 -6.326 7.743 1.00 41.50 251 PHE A CA 1
ATOM 1980 C C . PHE A 1 251 ? 8.366 -7.230 8.955 1.00 41.50 251 PHE A C 1
ATOM 1982 O O . PHE A 1 251 ? 8.974 -8.300 9.084 1.00 41.50 251 PHE A O 1
ATOM 1989 N N . ARG A 1 252 ? 7.551 -6.742 9.889 1.00 34.47 252 ARG A N 1
ATOM 1990 C CA . ARG A 1 252 ? 7.180 -7.484 11.095 1.00 34.47 252 ARG A CA 1
ATOM 1991 C C . ARG A 1 252 ? 5.927 -8.306 10.855 1.00 34.47 252 ARG A C 1
ATOM 1993 O O . ARG A 1 252 ? 5.094 -7.846 10.055 1.00 34.47 252 ARG A O 1
#

Radius of gyration: 23.73 Å; Cα contacts (8 Å, |Δi|>4): 254; chains: 1; bounding box: 51×49×61 Å

Mean predicted aligned error: 9.72 Å

pLDDT: mean 81.92, std 19.5, range [26.7, 97.75]

Solvent-accessible surface area (backbone atoms only — not comparable to full-atom values): 15668 Å² total; per-residue (Å²): 129,84,77,76,81,75,57,81,64,37,75,46,79,41,80,45,46,23,66,68,42,52,53,51,51,52,52,53,53,49,36,36,75,71,65,65,39,61,72,82,30,49,46,80,47,78,47,57,94,59,99,62,68,28,56,70,77,30,71,49,68,47,99,86,70,52,74,44,59,67,61,91,84,80,64,56,87,60,97,45,64,66,59,52,52,55,54,58,74,75,47,93,76,78,76,66,45,70,79,83,54,64,43,82,40,45,92,79,57,67,46,91,50,66,75,70,15,45,41,55,58,64,60,85,75,35,42,42,76,44,61,70,72,60,28,50,50,36,52,51,38,46,57,73,41,60,91,59,82,84,78,60,89,14,31,42,50,42,42,31,61,72,48,16,61,61,46,30,64,76,41,54,49,52,54,53,45,43,39,50,52,71,68,87,70,75,85,78,82,79,76,78,62,101,82,70,88,77,78,83,80,80,74,51,55,94,64,57,48,75,75,32,71,41,72,86,53,59,94,68,67,77,85,82,59,58,71,61,40,55,71,45,45,88,55,52,71,68,57,55,58,52,55,56,72,75,60,83,76,72,33,76

Nearest PDB structures (foldseek):
  1t4z-assembly1_A  TM=5.343E-01  e=1.197E+00  Synechococcus elongatus PCC 7942 = FACHB-805